Protein AF-A0A3M1GN19-F1 (afdb_monomer)

Foldseek 3Di:
DDWDDDPQFTDDPQDTADRHADFQDWDDDPAWIWTFGFFWIWTAGPSGHGPDIGTCVNAPARTFNHWWADPVGFIWTQGPVAIWGADPVRPDTDHDDDDTGTDGPDDDDDDPVRVVVSVVSVVPDDDDVVVVVVCQLCLVVVPPVGNVVNVVVVVVVVVVVVVVVVVVVVVVVVVVVVVVVVPD

pLDDT: mean 81.01, std 13.22, range [44.81, 96.5]

Mean predicted aligned error: 14.94 Å

Sequence (184 aa):
AHLIHFRGQLIVGDRAIAATDRPVGLVTTPAMVVVAVPDALIYLTPSGELIEKIAATELPFSRIEAVGHTPSGHPVLQTPDGLFAPDADWLDFAPATGPIRIEPPATVALSARETAALEKAWRGEGVPLYRVLLDLHAGRLFGLTGTAMMDLTAVAILLLVISGFAGWLRKSRANGSGNRKAAS

Radius of gyration: 25.33 Å; Cα contacts (8 Å, |Δi|>4): 267; chains: 1; bounding box: 89×31×50 Å

Structure (mmCIF, N/CA/C/O backbone):
data_AF-A0A3M1GN19-F1
#
_entry.id   AF-A0A3M1GN19-F1
#
loop_
_atom_site.group_PDB
_atom_site.id
_atom_site.type_symbol
_atom_site.label_atom_id
_atom_site.label_alt_id
_atom_site.label_comp_id
_atom_site.label_asym_id
_atom_site.label_entity_id
_atom_site.label_seq_id
_atom_site.pdbx_PDB_ins_code
_atom_site.Cartn_x
_atom_site.Cartn_y
_atom_site.Cartn_z
_atom_site.occupancy
_atom_site.B_iso_or_equiv
_atom_site.auth_seq_id
_atom_site.auth_comp_id
_atom_site.auth_asym_id
_atom_site.auth_atom_id
_atom_site.pdbx_PDB_model_num
ATOM 1 N N . ALA A 1 1 ? 16.608 7.768 0.957 1.00 55.25 1 ALA A N 1
ATOM 2 C CA . ALA A 1 1 ? 16.322 7.175 2.279 1.00 55.25 1 ALA A CA 1
ATOM 3 C C . ALA A 1 1 ? 16.106 5.674 2.108 1.00 55.25 1 ALA A C 1
ATOM 5 O O . ALA A 1 1 ? 15.625 5.279 1.052 1.00 55.25 1 ALA A O 1
ATOM 6 N N . HIS A 1 2 ? 16.491 4.840 3.080 1.00 69.56 2 HIS A N 1
ATOM 7 C CA . HIS A 1 2 ? 16.222 3.398 3.014 1.00 69.56 2 HIS A CA 1
ATOM 8 C C . HIS A 1 2 ? 1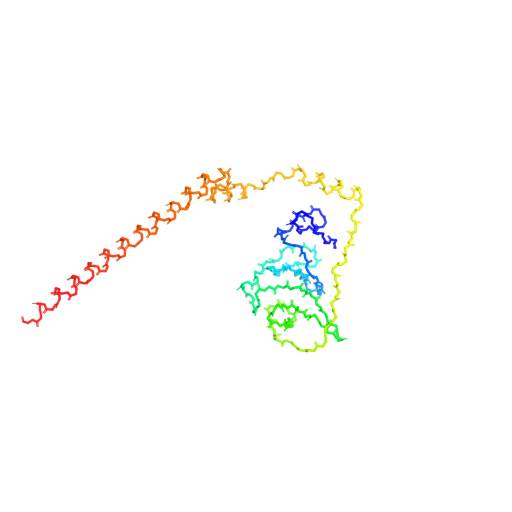4.798 3.120 3.496 1.00 69.56 2 HIS A C 1
ATOM 10 O O . HIS A 1 2 ? 14.400 3.614 4.551 1.00 69.56 2 HIS A O 1
ATOM 16 N N . LEU A 1 3 ? 14.052 2.352 2.705 1.00 75.62 3 LEU A N 1
ATOM 17 C CA . LEU A 1 3 ? 12.688 1.939 3.001 1.00 75.62 3 LEU A CA 1
ATOM 18 C C . LEU A 1 3 ? 12.718 0.508 3.537 1.00 75.62 3 LEU A C 1
ATOM 20 O O . LEU A 1 3 ? 13.251 -0.395 2.895 1.00 75.62 3 LEU A O 1
ATOM 24 N N . ILE A 1 4 ? 12.202 0.328 4.747 1.00 81.50 4 ILE A N 1
ATOM 25 C CA . ILE A 1 4 ? 12.299 -0.909 5.518 1.00 81.50 4 ILE A CA 1
ATOM 26 C C . ILE A 1 4 ? 10.889 -1.334 5.906 1.00 81.50 4 ILE A C 1
ATOM 28 O O . ILE A 1 4 ? 10.105 -0.532 6.404 1.00 81.50 4 ILE A O 1
ATOM 32 N N . HIS A 1 5 ? 10.568 -2.611 5.719 1.00 80.88 5 HIS A N 1
ATOM 33 C CA . HIS A 1 5 ? 9.382 -3.208 6.325 1.00 80.88 5 HIS A CA 1
ATOM 34 C C . HIS A 1 5 ? 9.791 -4.018 7.552 1.00 80.88 5 HIS A C 1
ATOM 36 O O . HIS A 1 5 ? 10.576 -4.960 7.443 1.00 80.88 5 HIS A O 1
ATOM 42 N N . PHE A 1 6 ? 9.285 -3.644 8.726 1.00 77.3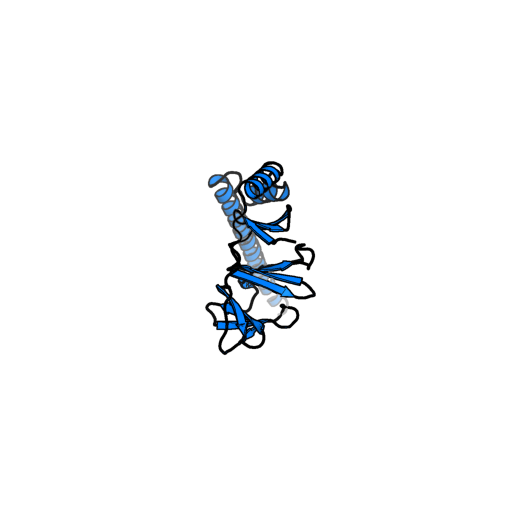8 6 PHE A N 1
ATOM 43 C CA . PHE A 1 6 ? 9.588 -4.327 9.981 1.00 77.38 6 PHE A CA 1
ATOM 44 C C . PHE A 1 6 ? 8.342 -4.410 10.867 1.00 77.38 6 PHE A C 1
ATOM 46 O O . PHE A 1 6 ? 7.683 -3.406 11.122 1.00 77.38 6 PHE A O 1
ATOM 53 N N . ARG A 1 7 ? 8.006 -5.624 11.332 1.00 74.56 7 ARG A N 1
ATOM 54 C CA . ARG A 1 7 ? 6.844 -5.914 12.205 1.00 74.56 7 ARG A CA 1
ATOM 55 C C . ARG A 1 7 ? 5.514 -5.302 11.729 1.00 74.56 7 ARG A C 1
ATOM 57 O O . ARG A 1 7 ? 4.730 -4.810 12.534 1.00 74.56 7 ARG A O 1
ATOM 64 N N . GLY A 1 8 ? 5.254 -5.350 10.422 1.00 78.44 8 GLY A N 1
ATOM 65 C CA . GLY A 1 8 ? 4.012 -4.819 9.851 1.00 78.44 8 GLY A CA 1
ATOM 66 C C . GLY A 1 8 ? 3.987 -3.294 9.738 1.00 78.44 8 GLY A C 1
ATOM 67 O O . GLY A 1 8 ? 2.916 -2.713 9.586 1.00 78.44 8 GLY A O 1
ATOM 68 N N . GLN A 1 9 ? 5.142 -2.631 9.835 1.00 79.06 9 GLN A N 1
ATOM 69 C CA . GLN A 1 9 ? 5.270 -1.200 9.595 1.00 79.06 9 GLN A CA 1
ATOM 70 C C . GLN A 1 9 ? 6.253 -0.915 8.468 1.00 79.06 9 GLN A C 1
ATOM 72 O O . GLN A 1 9 ? 7.315 -1.532 8.368 1.00 79.06 9 GLN A O 1
ATOM 77 N N . LEU A 1 10 ? 5.874 0.043 7.630 1.00 82.69 10 LEU A N 1
ATOM 78 C CA . LEU A 1 10 ? 6.730 0.689 6.657 1.00 82.69 10 LEU A CA 1
ATOM 79 C C . LEU A 1 10 ? 7.481 1.817 7.354 1.00 82.69 10 LEU A C 1
ATOM 81 O O . LEU A 1 10 ? 6.865 2.741 7.884 1.00 82.69 10 LEU A O 1
ATOM 85 N N . ILE A 1 11 ? 8.801 1.730 7.351 1.00 81.44 11 ILE A N 1
ATOM 86 C CA . ILE A 1 11 ? 9.709 2.645 8.029 1.00 81.44 11 ILE A CA 1
ATOM 87 C C . ILE A 1 11 ? 10.613 3.278 6.979 1.00 81.44 11 ILE A C 1
ATOM 89 O O . ILE A 1 11 ? 11.173 2.587 6.126 1.00 81.44 11 ILE A O 1
ATOM 93 N N . VAL A 1 12 ? 10.771 4.593 7.056 1.00 79.25 12 VAL A N 1
ATOM 94 C CA . VAL A 1 12 ? 11.730 5.346 6.251 1.00 79.25 12 VAL A CA 1
ATOM 95 C C . VAL A 1 12 ? 12.719 5.997 7.206 1.00 79.25 12 VAL A C 1
ATOM 97 O O . VAL A 1 12 ? 12.346 6.851 8.008 1.00 79.25 12 VAL A O 1
ATOM 100 N N . GLY A 1 13 ? 13.985 5.582 7.125 1.00 74.00 13 GLY A N 1
ATOM 101 C CA . GLY A 1 13 ? 14.992 5.986 8.108 1.00 74.00 13 GLY A CA 1
ATOM 102 C C . GLY A 1 13 ? 14.659 5.427 9.494 1.00 74.00 13 GLY A C 1
ATOM 103 O O . GLY A 1 13 ? 14.742 4.220 9.705 1.00 74.00 13 GLY A O 1
ATOM 104 N N . ASP A 1 14 ? 14.276 6.301 10.420 1.00 67.94 14 ASP A N 1
ATOM 105 C CA . ASP A 1 14 ? 13.870 5.992 11.795 1.00 67.94 14 ASP A CA 1
ATOM 106 C C . ASP A 1 14 ? 12.368 6.205 12.063 1.00 67.94 14 ASP A C 1
ATOM 108 O O . ASP A 1 14 ? 11.886 5.850 13.137 1.00 67.94 14 ASP A O 1
ATOM 112 N N . ARG A 1 15 ? 11.606 6.713 11.084 1.00 67.38 15 ARG A N 1
ATOM 113 C CA . ARG A 1 15 ? 10.185 7.061 11.234 1.00 67.38 15 ARG A CA 1
ATOM 114 C C . ARG A 1 15 ? 9.278 6.017 10.588 1.00 67.38 15 ARG A C 1
ATOM 116 O O . ARG A 1 15 ? 9.450 5.706 9.408 1.00 67.38 15 ARG A O 1
ATOM 123 N N . ALA A 1 16 ? 8.269 5.515 11.308 1.00 76.50 16 ALA A N 1
ATOM 124 C CA . ALA A 1 16 ? 7.203 4.753 10.652 1.00 76.50 16 ALA A CA 1
ATOM 125 C C . ALA A 1 16 ? 6.263 5.686 9.926 1.00 76.50 16 ALA A C 1
ATOM 127 O O . ALA A 1 16 ? 5.843 6.727 10.428 1.00 76.50 16 ALA A O 1
ATOM 128 N N . ILE A 1 17 ? 5.924 5.241 8.733 1.00 79.25 17 ILE A N 1
ATOM 129 C CA . ILE A 1 17 ? 5.129 5.976 7.778 1.00 79.25 17 ILE A CA 1
ATOM 130 C C . ILE A 1 17 ? 3.726 5.379 7.711 1.00 79.25 17 ILE A C 1
ATOM 132 O O . ILE A 1 17 ? 2.743 6.111 7.752 1.00 79.25 17 ILE A O 1
ATOM 136 N N . ALA A 1 18 ? 3.615 4.047 7.666 1.00 74.94 18 ALA A N 1
ATOM 137 C CA . ALA A 1 18 ? 2.328 3.364 7.602 1.00 74.94 18 ALA A CA 1
ATOM 138 C C . ALA A 1 18 ? 2.400 1.946 8.181 1.00 74.94 18 ALA A C 1
ATOM 140 O O . ALA A 1 18 ? 3.396 1.246 8.013 1.00 74.94 18 ALA A O 1
ATOM 141 N N . ALA A 1 19 ? 1.315 1.491 8.810 1.00 77.75 19 ALA A N 1
ATOM 142 C CA . ALA A 1 19 ? 1.125 0.071 9.095 1.00 77.75 19 ALA A CA 1
ATOM 143 C C . ALA A 1 19 ? 0.655 -0.641 7.819 1.00 77.75 19 ALA A C 1
ATOM 145 O O . ALA A 1 19 ? -0.299 -0.200 7.170 1.00 77.75 19 ALA A O 1
ATOM 146 N N . THR A 1 20 ? 1.337 -1.718 7.450 1.00 79.25 20 THR A N 1
ATOM 147 C CA . THR A 1 20 ? 1.114 -2.403 6.181 1.00 79.25 20 THR A CA 1
ATOM 148 C C . THR A 1 20 ? 1.578 -3.851 6.212 1.00 79.25 20 THR A C 1
ATOM 150 O O . THR A 1 20 ? 2.519 -4.209 6.928 1.00 79.25 20 THR A O 1
ATOM 153 N N . ASP A 1 21 ? 0.966 -4.665 5.358 1.00 82.62 21 ASP A N 1
ATOM 154 C CA . ASP A 1 21 ? 1.492 -5.965 4.972 1.00 82.62 21 ASP A CA 1
ATOM 155 C C . ASP A 1 21 ? 2.846 -5.837 4.265 1.00 82.62 21 ASP A C 1
ATOM 157 O O . ASP A 1 21 ? 3.306 -4.742 3.923 1.00 82.62 21 ASP A O 1
ATOM 161 N N . ARG A 1 22 ? 3.516 -6.978 4.083 1.00 84.94 22 ARG A N 1
ATOM 162 C CA . ARG A 1 22 ? 4.826 -7.038 3.432 1.00 84.94 22 ARG A CA 1
ATOM 163 C C . ARG A 1 22 ? 4.732 -6.469 2.006 1.00 84.94 22 ARG A C 1
ATOM 165 O O . ARG A 1 22 ? 3.926 -6.979 1.229 1.00 84.94 22 ARG A O 1
ATOM 172 N N . PRO A 1 23 ? 5.572 -5.483 1.639 1.00 89.12 23 PRO A N 1
ATOM 173 C CA . PRO A 1 23 ? 5.618 -4.968 0.279 1.00 89.12 23 PRO A CA 1
ATOM 174 C C . PRO A 1 23 ? 5.912 -6.072 -0.736 1.00 89.12 23 PRO A C 1
ATOM 176 O O . PRO A 1 23 ? 6.812 -6.891 -0.533 1.00 89.12 23 PRO A O 1
ATOM 179 N N . VAL A 1 24 ? 5.151 -6.066 -1.827 1.00 91.06 24 VAL A N 1
ATOM 180 C CA . VAL A 1 24 ? 5.293 -6.977 -2.973 1.00 91.06 24 VAL A CA 1
ATOM 181 C C . VAL A 1 24 ? 6.002 -6.318 -4.154 1.00 91.06 24 VAL A C 1
ATOM 183 O O . VAL A 1 24 ? 6.415 -6.994 -5.092 1.00 91.06 24 VAL A O 1
ATOM 186 N N . GLY A 1 25 ? 6.199 -5.003 -4.091 1.00 89.75 25 GLY A N 1
ATOM 187 C CA . GLY A 1 25 ? 7.004 -4.267 -5.049 1.00 89.75 25 GLY A CA 1
ATOM 188 C C . GLY A 1 25 ? 7.167 -2.805 -4.666 1.00 89.75 25 GLY A C 1
ATOM 189 O O . GLY A 1 25 ? 6.492 -2.288 -3.774 1.00 89.75 25 GLY A O 1
ATOM 190 N N . LEU A 1 26 ? 8.106 -2.150 -5.336 1.00 89.31 26 LEU A N 1
ATOM 191 C CA . LEU A 1 26 ? 8.416 -0.742 -5.146 1.00 89.31 26 LEU A CA 1
ATOM 192 C C . LEU A 1 26 ? 8.769 -0.139 -6.499 1.00 89.31 26 LEU A C 1
ATOM 194 O O . LEU A 1 26 ? 9.569 -0.713 -7.237 1.00 89.31 26 LEU A O 1
ATOM 198 N N . VAL A 1 27 ? 8.197 1.023 -6.798 1.00 89.88 27 VAL A N 1
ATOM 199 C CA . VAL A 1 27 ? 8.552 1.818 -7.972 1.00 89.88 27 VAL A CA 1
ATOM 200 C C . VAL A 1 27 ? 8.969 3.203 -7.528 1.00 89.88 27 VAL A C 1
ATOM 202 O O . VAL A 1 27 ? 8.283 3.858 -6.750 1.00 89.88 27 VAL A O 1
ATOM 205 N N . THR A 1 28 ? 10.100 3.658 -8.053 1.00 88.69 28 THR A N 1
ATOM 206 C CA . THR A 1 28 ? 10.602 5.011 -7.829 1.00 88.69 28 THR A CA 1
ATOM 207 C C . THR A 1 28 ? 10.462 5.804 -9.115 1.00 88.69 28 THR A C 1
ATOM 209 O O . THR A 1 28 ? 10.993 5.414 -10.153 1.00 88.69 28 THR A O 1
ATOM 212 N N . THR A 1 29 ? 9.780 6.938 -9.032 1.00 83.62 29 THR A N 1
ATOM 213 C CA . THR A 1 29 ? 9.689 7.941 -10.096 1.00 83.62 29 THR A CA 1
ATOM 214 C C . THR A 1 29 ? 10.411 9.220 -9.649 1.00 83.62 29 THR A C 1
ATOM 216 O O . THR A 1 29 ? 10.730 9.364 -8.465 1.00 83.62 29 THR A O 1
ATOM 219 N N . PRO A 1 30 ? 10.674 10.183 -10.551 1.00 83.38 30 PRO A N 1
ATOM 220 C CA . PRO A 1 30 ? 11.228 11.479 -10.154 1.00 83.38 30 PRO A CA 1
ATOM 221 C C . PRO A 1 30 ? 10.328 12.265 -9.188 1.00 83.38 30 PRO A C 1
ATOM 223 O O . PRO A 1 30 ? 10.836 13.049 -8.390 1.00 83.38 30 PRO A O 1
ATOM 226 N N . ALA A 1 31 ? 9.008 12.065 -9.264 1.00 83.56 31 ALA A N 1
ATOM 227 C CA . ALA A 1 31 ? 8.027 12.802 -8.473 1.00 83.56 31 ALA A CA 1
ATOM 228 C C . ALA A 1 31 ? 7.705 12.131 -7.131 1.00 83.56 31 ALA A C 1
ATOM 230 O O . ALA A 1 31 ? 7.398 12.827 -6.167 1.00 83.56 31 ALA A O 1
ATOM 231 N N . MET A 1 32 ? 7.776 10.799 -7.055 1.00 89.44 32 MET A N 1
ATOM 232 C CA . MET A 1 32 ? 7.324 10.029 -5.892 1.00 89.44 32 MET A CA 1
ATOM 233 C C . MET A 1 32 ? 7.834 8.584 -5.880 1.00 89.44 32 MET A C 1
ATOM 235 O O . MET A 1 32 ? 8.307 8.054 -6.888 1.00 89.44 32 MET A O 1
ATOM 239 N N . VAL A 1 33 ? 7.680 7.924 -4.737 1.00 91.06 33 VAL A N 1
ATOM 240 C CA . VAL A 1 33 ? 7.907 6.488 -4.553 1.00 91.06 33 VAL A CA 1
ATOM 241 C C . VAL A 1 33 ? 6.566 5.814 -4.289 1.00 91.06 33 VAL A C 1
ATOM 243 O O . VAL A 1 33 ? 5.867 6.185 -3.350 1.00 91.06 33 VAL A O 1
ATOM 246 N N . VAL A 1 34 ? 6.227 4.801 -5.081 1.00 92.88 34 VAL A N 1
ATOM 247 C CA . VAL A 1 34 ? 5.025 3.986 -4.891 1.00 92.88 34 VAL A CA 1
ATOM 248 C C . VAL A 1 34 ? 5.428 2.628 -4.333 1.00 92.88 34 VAL A C 1
ATOM 250 O O . VAL A 1 34 ? 6.224 1.898 -4.925 1.00 92.88 34 VAL A O 1
ATOM 253 N N . VAL A 1 35 ? 4.874 2.282 -3.177 1.00 92.69 35 VAL A N 1
ATOM 254 C CA . VAL A 1 35 ? 5.061 0.984 -2.529 1.00 92.69 35 VAL A CA 1
ATOM 255 C C . VAL A 1 35 ? 3.789 0.174 -2.705 1.00 92.69 35 VAL A C 1
ATOM 257 O O . VAL A 1 35 ? 2.726 0.558 -2.219 1.00 92.69 35 VAL A O 1
ATOM 260 N N . ALA A 1 36 ? 3.909 -0.960 -3.385 1.00 93.44 36 ALA A N 1
ATOM 261 C CA . ALA A 1 36 ? 2.809 -1.885 -3.573 1.00 93.44 36 ALA A CA 1
ATOM 262 C C . ALA A 1 36 ? 2.805 -2.930 -2.462 1.00 93.44 36 ALA A C 1
ATOM 264 O O . ALA A 1 36 ? 3.803 -3.621 -2.227 1.00 93.44 36 ALA A O 1
ATOM 265 N N . VAL A 1 37 ? 1.667 -3.059 -1.792 1.00 92.88 37 VAL A N 1
ATOM 266 C CA . VAL A 1 37 ? 1.385 -4.086 -0.786 1.00 92.88 37 VAL A CA 1
ATOM 267 C C . VAL A 1 37 ? 0.111 -4.824 -1.208 1.00 92.88 37 VAL A C 1
ATOM 269 O O . VAL A 1 37 ? -0.626 -4.314 -2.050 1.00 92.88 37 VAL A O 1
ATOM 272 N N . PRO A 1 38 ? -0.176 -6.026 -0.686 1.00 92.62 38 PRO A N 1
ATOM 273 C CA . PRO A 1 38 ? -1.273 -6.833 -1.214 1.00 92.62 38 PRO A CA 1
ATOM 274 C C . PRO A 1 38 ? -2.643 -6.149 -1.229 1.00 92.62 38 PRO A C 1
ATOM 276 O O . PRO A 1 38 ? -3.442 -6.404 -2.126 1.00 92.62 38 PRO A O 1
ATOM 279 N N . ASP A 1 39 ? -2.916 -5.290 -0.251 1.00 91.69 39 ASP A N 1
ATOM 280 C CA . ASP A 1 39 ? -4.211 -4.657 -0.018 1.00 91.69 39 ASP A CA 1
ATOM 281 C C . ASP A 1 39 ? -4.244 -3.155 -0.347 1.00 91.69 39 ASP A C 1
ATOM 283 O O . ASP A 1 39 ? -5.288 -2.529 -0.162 1.00 91.69 39 ASP A O 1
ATOM 287 N N . ALA A 1 40 ? -3.137 -2.557 -0.803 1.00 92.69 40 ALA A N 1
ATOM 288 C CA . ALA A 1 40 ? -3.048 -1.114 -1.025 1.00 92.69 40 ALA A CA 1
ATOM 289 C C . ALA A 1 40 ? -1.843 -0.680 -1.880 1.00 92.69 40 ALA A C 1
ATOM 291 O O . ALA A 1 40 ? -0.824 -1.366 -1.977 1.00 92.69 40 ALA A O 1
ATOM 292 N N . LEU A 1 41 ? -1.930 0.538 -2.411 1.00 93.75 41 LEU A N 1
ATOM 293 C CA . LEU A 1 41 ? -0.789 1.323 -2.875 1.00 93.75 41 LEU A CA 1
ATOM 294 C C . LEU A 1 41 ? -0.487 2.421 -1.856 1.00 93.75 41 LEU A C 1
ATOM 296 O O . LEU A 1 41 ? -1.390 3.103 -1.370 1.00 93.75 41 LEU A O 1
ATOM 300 N N . ILE A 1 42 ? 0.787 2.579 -1.508 1.00 92.50 42 ILE A N 1
ATOM 301 C CA . ILE A 1 42 ? 1.260 3.621 -0.596 1.00 92.50 42 ILE A CA 1
ATOM 302 C C . ILE A 1 42 ? 2.154 4.570 -1.387 1.00 92.50 42 ILE A C 1
ATOM 304 O O . ILE A 1 42 ? 3.181 4.157 -1.925 1.00 92.50 42 ILE A O 1
ATOM 308 N N . TYR A 1 43 ? 1.775 5.841 -1.417 1.00 90.56 43 TYR A N 1
ATOM 309 C CA . TYR A 1 43 ? 2.451 6.893 -2.162 1.00 90.56 43 TYR A CA 1
ATOM 310 C C . TYR A 1 43 ? 3.289 7.715 -1.201 1.00 90.56 43 TYR A C 1
ATOM 312 O O . TYR A 1 43 ? 2.790 8.219 -0.191 1.00 90.56 43 TYR A O 1
ATOM 320 N N . LEU A 1 44 ? 4.572 7.846 -1.510 1.00 88.44 44 LEU A N 1
ATOM 321 C CA . LEU A 1 44 ? 5.530 8.594 -0.716 1.00 88.44 44 LEU A CA 1
ATOM 322 C C . LEU A 1 44 ? 6.188 9.678 -1.561 1.00 88.44 44 LEU A C 1
ATOM 324 O O . LEU A 1 44 ? 6.446 9.490 -2.748 1.00 88.44 44 LEU A O 1
ATOM 328 N N . THR A 1 45 ? 6.560 10.789 -0.940 1.00 82.94 45 THR A N 1
ATOM 329 C CA . THR A 1 45 ? 7.444 11.769 -1.576 1.00 82.94 45 THR A CA 1
ATOM 330 C C . THR A 1 45 ? 8.820 11.140 -1.856 1.00 82.94 45 THR A C 1
ATOM 332 O O . THR A 1 45 ? 9.186 10.137 -1.232 1.00 82.94 45 THR A O 1
ATOM 335 N N . PRO A 1 46 ? 9.667 11.735 -2.717 1.00 83.75 46 PRO A N 1
ATOM 336 C CA . PRO A 1 46 ? 11.043 11.267 -2.914 1.00 83.75 46 PRO A CA 1
ATOM 337 C C . PRO A 1 46 ? 11.897 11.347 -1.635 1.00 83.75 46 PRO A C 1
ATOM 339 O O . PRO A 1 46 ? 12.878 10.615 -1.487 1.00 83.75 46 PRO A O 1
ATOM 342 N N . SER A 1 47 ? 11.519 12.213 -0.685 1.00 79.00 47 SER A N 1
ATOM 343 C CA . SER A 1 47 ? 12.103 12.275 0.662 1.00 79.00 47 SER A CA 1
ATOM 344 C C . SER A 1 47 ? 11.576 11.185 1.610 1.00 79.00 47 SER A C 1
ATOM 346 O O . SER A 1 47 ? 12.151 10.989 2.680 1.00 79.00 47 SER A O 1
ATOM 348 N N . GLY A 1 48 ? 10.548 10.433 1.203 1.00 78.56 48 GLY A N 1
ATOM 349 C CA . GLY A 1 48 ? 9.963 9.309 1.931 1.00 78.56 48 GLY A CA 1
ATOM 350 C C . GLY A 1 48 ? 8.925 9.712 2.981 1.00 78.56 48 GLY A C 1
ATOM 351 O O . GLY A 1 48 ? 8.770 9.040 4.001 1.00 78.56 48 GLY A O 1
ATOM 352 N N . GLU A 1 49 ? 8.223 10.819 2.754 1.00 78.12 49 GLU A N 1
ATOM 353 C CA . GLU A 1 49 ? 7.058 11.224 3.544 1.00 78.12 49 GLU A CA 1
ATOM 354 C C . GLU A 1 49 ? 5.783 10.633 2.951 1.00 78.12 49 GLU A C 1
ATOM 356 O O . GLU A 1 49 ? 5.689 10.507 1.735 1.00 78.12 49 GLU A O 1
ATOM 361 N N . LEU A 1 50 ? 4.802 10.278 3.787 1.00 84.25 50 LEU A N 1
ATOM 362 C CA . LEU A 1 50 ? 3.515 9.777 3.301 1.00 84.25 50 LEU A CA 1
ATOM 363 C C . LEU A 1 50 ? 2.776 10.879 2.541 1.00 84.25 50 LEU A C 1
ATOM 365 O O . LEU A 1 50 ? 2.487 11.923 3.121 1.00 84.25 50 LEU A O 1
ATOM 369 N N . ILE A 1 51 ? 2.446 10.614 1.281 1.00 86.12 51 ILE A N 1
ATOM 370 C CA . ILE A 1 51 ? 1.476 11.403 0.521 1.00 86.12 51 ILE A CA 1
ATOM 371 C C . ILE A 1 51 ? 0.088 10.843 0.831 1.00 86.12 51 ILE A C 1
ATOM 373 O O . ILE A 1 51 ? -0.732 11.525 1.439 1.00 86.12 51 ILE A O 1
ATOM 377 N N . GLU A 1 52 ? -0.143 9.573 0.490 1.00 88.19 52 GLU A N 1
ATOM 378 C CA . GLU A 1 52 ? -1.424 8.902 0.704 1.00 88.19 52 GLU A CA 1
ATOM 379 C C . GLU A 1 52 ? -1.313 7.369 0.680 1.00 88.19 52 GLU A C 1
ATOM 381 O O . GLU A 1 52 ? -0.281 6.792 0.323 1.00 88.19 52 GLU A O 1
ATOM 386 N N . LYS A 1 53 ? -2.400 6.701 1.077 1.00 90.88 53 LYS A N 1
ATOM 387 C CA . LYS A 1 53 ? -2.587 5.252 0.960 1.00 90.88 53 LYS A CA 1
ATOM 388 C C . LYS A 1 53 ? -3.943 4.997 0.309 1.00 90.88 53 LYS A C 1
ATOM 390 O O . LYS A 1 53 ? -4.957 5.368 0.893 1.00 90.88 53 LYS A O 1
ATOM 395 N N . ILE A 1 54 ? -3.944 4.304 -0.825 1.00 90.75 54 ILE A N 1
ATOM 396 C CA . ILE A 1 54 ? -5.152 3.927 -1.564 1.00 90.75 54 ILE A CA 1
ATOM 397 C C . ILE A 1 54 ? -5.367 2.426 -1.396 1.00 90.75 54 ILE A C 1
ATOM 399 O O . ILE A 1 54 ? -4.481 1.628 -1.713 1.00 90.75 54 ILE A O 1
ATOM 403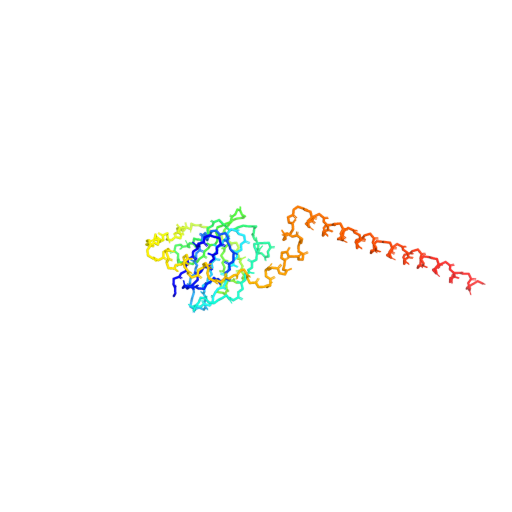 N N . ALA A 1 55 ? -6.518 2.026 -0.857 1.00 90.12 55 ALA A N 1
ATOM 404 C CA . ALA A 1 55 ? -6.852 0.616 -0.686 1.00 90.12 55 ALA A CA 1
ATOM 405 C C . ALA A 1 55 ? -7.147 -0.047 -2.039 1.00 90.12 55 ALA A C 1
ATOM 407 O O . ALA A 1 55 ? -7.724 0.572 -2.926 1.00 90.12 55 ALA A O 1
ATOM 408 N N . ALA A 1 56 ? -6.837 -1.337 -2.180 1.00 89.25 56 ALA A N 1
ATOM 409 C CA . ALA A 1 56 ? -7.138 -2.093 -3.398 1.00 89.25 56 ALA A CA 1
ATOM 410 C C . ALA A 1 56 ? -8.640 -2.090 -3.741 1.00 89.25 56 ALA A C 1
ATOM 412 O O . ALA A 1 56 ? -9.009 -2.131 -4.904 1.00 89.25 56 ALA A O 1
ATOM 413 N N . THR A 1 57 ? -9.525 -1.940 -2.751 1.00 87.44 57 THR A N 1
ATOM 414 C CA . THR A 1 57 ? -10.974 -1.786 -2.971 1.00 87.44 57 THR A CA 1
ATOM 415 C C . THR A 1 57 ? -11.370 -0.522 -3.738 1.00 87.44 57 THR A C 1
ATOM 417 O O . THR A 1 57 ? -12.493 -0.445 -4.225 1.00 87.44 57 THR A O 1
ATOM 420 N N . GLU A 1 58 ? -10.484 0.470 -3.807 1.00 88.50 58 GLU A N 1
ATOM 421 C CA . GLU A 1 58 ? -10.669 1.727 -4.543 1.00 88.50 58 GLU A CA 1
ATOM 422 C C . GLU A 1 58 ? -9.960 1.707 -5.909 1.00 88.50 58 GLU A C 1
ATOM 424 O O . GLU A 1 58 ? -10.067 2.654 -6.682 1.00 88.50 58 GLU A O 1
ATOM 429 N N . LEU A 1 59 ? -9.251 0.619 -6.218 1.00 92.25 59 LEU A N 1
ATOM 430 C CA . LEU A 1 59 ? -8.504 0.415 -7.454 1.00 92.25 59 LEU A CA 1
ATOM 431 C C . LEU A 1 59 ? -9.279 -0.529 -8.391 1.00 92.25 59 LEU A C 1
ATOM 433 O O . LEU A 1 59 ? -10.164 -1.265 -7.948 1.00 92.25 59 LEU A O 1
ATOM 437 N N . PRO A 1 60 ? -8.953 -0.571 -9.696 1.00 91.50 60 PRO A N 1
ATOM 438 C CA . PRO A 1 60 ? -9.638 -1.451 -10.649 1.00 91.50 60 PRO A CA 1
ATOM 439 C C . PRO A 1 60 ? -9.287 -2.946 -10.502 1.00 91.50 60 PRO A C 1
ATOM 441 O O . PRO A 1 60 ? -9.602 -3.741 -11.386 1.00 91.50 60 PRO A O 1
ATOM 444 N N . PHE A 1 61 ? -8.635 -3.340 -9.408 1.00 91.56 61 PHE A N 1
ATOM 445 C CA . PHE A 1 61 ? -8.213 -4.706 -9.107 1.00 91.56 61 PHE A CA 1
ATOM 446 C C . PHE A 1 61 ? -8.305 -4.973 -7.606 1.00 91.56 61 PHE A C 1
ATOM 448 O O . PHE A 1 61 ? -8.090 -4.094 -6.780 1.00 91.56 61 PHE A O 1
ATOM 455 N N . SER A 1 62 ? -8.584 -6.219 -7.242 1.00 87.50 62 SER A N 1
ATOM 456 C CA . SER A 1 62 ? -8.922 -6.591 -5.862 1.00 87.50 62 SER A CA 1
ATOM 457 C C . SER A 1 62 ? -7.719 -6.753 -4.925 1.00 87.50 62 SER A C 1
ATOM 459 O O . SER A 1 62 ? -7.863 -6.702 -3.700 1.00 87.50 62 SER A O 1
ATOM 461 N N . ARG A 1 63 ? -6.534 -7.006 -5.489 1.00 93.06 63 ARG A N 1
ATOM 462 C CA . ARG A 1 63 ? -5.300 -7.327 -4.762 1.00 93.06 63 ARG A CA 1
ATOM 463 C C . ARG A 1 63 ? -4.089 -7.124 -5.662 1.00 93.06 63 ARG A C 1
ATOM 465 O O . ARG A 1 63 ? -4.175 -7.346 -6.865 1.00 93.06 63 ARG A O 1
ATOM 472 N N . ILE A 1 64 ? -2.947 -6.794 -5.066 1.00 94.25 64 ILE A N 1
ATOM 473 C CA . ILE A 1 64 ? -1.667 -6.705 -5.777 1.00 94.25 64 ILE A CA 1
ATOM 474 C C . ILE A 1 64 ? -0.792 -7.899 -5.392 1.00 94.25 64 ILE A C 1
ATOM 476 O O . ILE A 1 64 ? -0.555 -8.159 -4.214 1.00 94.25 64 ILE A O 1
ATOM 480 N N . GLU A 1 65 ? -0.312 -8.650 -6.376 1.00 93.62 65 GLU A N 1
ATOM 481 C CA . GLU A 1 65 ? 0.551 -9.811 -6.134 1.00 93.62 65 GLU A CA 1
ATOM 482 C C . GLU A 1 65 ? 2.026 -9.459 -6.267 1.00 93.62 65 GLU A C 1
ATOM 484 O O . GLU A 1 65 ? 2.851 -9.937 -5.488 1.00 93.62 65 GLU A O 1
ATOM 489 N N . ALA A 1 66 ? 2.354 -8.627 -7.254 1.00 92.88 66 ALA A N 1
ATOM 490 C CA . ALA A 1 66 ? 3.712 -8.202 -7.536 1.00 92.88 66 ALA A CA 1
ATOM 491 C C . ALA A 1 66 ? 3.732 -6.925 -8.377 1.00 92.88 66 ALA A C 1
ATOM 493 O O . ALA A 1 66 ? 2.764 -6.579 -9.059 1.00 92.88 66 ALA A O 1
ATOM 494 N N . VAL A 1 67 ? 4.886 -6.264 -8.373 1.00 93.12 67 VAL A N 1
ATOM 495 C CA . VAL A 1 67 ? 5.220 -5.230 -9.351 1.00 93.12 67 VAL A CA 1
ATOM 496 C C . VAL A 1 67 ? 6.272 -5.792 -10.296 1.00 93.12 67 VAL A C 1
ATOM 498 O O . VAL A 1 67 ? 7.309 -6.290 -9.860 1.00 93.12 67 VAL A O 1
ATOM 501 N N . GLY A 1 68 ? 6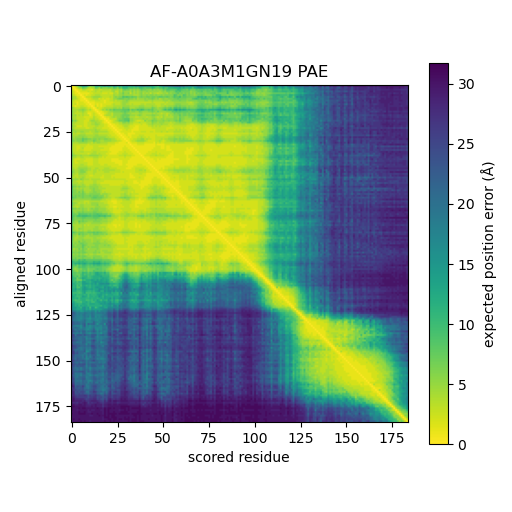.004 -5.708 -11.592 1.00 93.00 68 GLY A N 1
ATOM 502 C CA . GLY A 1 68 ? 6.938 -6.065 -12.646 1.00 93.00 68 GLY A CA 1
ATOM 503 C C . GLY A 1 68 ? 7.205 -4.904 -13.594 1.00 93.00 68 GLY A C 1
ATOM 504 O O . GLY A 1 68 ? 6.691 -3.800 -13.431 1.00 93.00 68 GLY A O 1
ATOM 505 N N . HIS A 1 69 ? 8.012 -5.178 -14.613 1.00 93.75 69 HIS A N 1
ATOM 506 C CA . HIS A 1 69 ? 8.331 -4.237 -15.676 1.00 93.75 69 HIS A CA 1
ATOM 507 C C . HIS A 1 69 ? 8.191 -4.910 -17.042 1.00 93.75 69 HIS A C 1
ATOM 509 O O . HIS A 1 69 ? 8.549 -6.077 -17.224 1.00 93.75 69 HIS A O 1
ATOM 515 N N . THR A 1 70 ? 7.692 -4.162 -18.021 1.00 92.69 70 THR A N 1
ATOM 516 C CA . THR A 1 70 ? 7.742 -4.548 -19.440 1.00 92.69 70 THR A CA 1
ATOM 517 C C . THR A 1 70 ? 9.196 -4.624 -19.936 1.00 92.69 70 THR A C 1
ATOM 519 O O . THR A 1 70 ? 10.089 -4.050 -19.309 1.00 92.69 70 THR A O 1
ATOM 522 N N . PRO A 1 71 ? 9.480 -5.254 -21.094 1.00 90.31 71 PRO A N 1
ATOM 523 C CA . PRO A 1 71 ? 10.817 -5.233 -21.698 1.00 90.31 71 PRO A CA 1
ATOM 524 C C . PRO A 1 71 ? 11.342 -3.818 -21.990 1.00 90.31 71 PRO A C 1
ATOM 526 O O . PRO A 1 71 ? 12.548 -3.600 -21.994 1.00 90.31 71 PRO A O 1
ATOM 529 N N . SER A 1 72 ? 10.434 -2.862 -22.202 1.00 88.94 72 SER A N 1
ATOM 530 C CA . SER A 1 72 ? 10.699 -1.424 -22.345 1.00 88.94 72 SER A CA 1
ATOM 531 C C . SER A 1 72 ? 10.970 -0.696 -21.021 1.00 88.94 72 SER A C 1
ATOM 533 O O . SER A 1 72 ? 11.300 0.484 -21.040 1.00 88.94 72 SER A O 1
ATOM 535 N N . GLY A 1 73 ? 10.833 -1.369 -19.876 1.00 87.44 73 GLY A N 1
ATOM 536 C CA . GLY A 1 73 ? 11.085 -0.804 -18.548 1.00 87.44 73 GLY A CA 1
ATOM 537 C C . GLY A 1 73 ? 9.888 -0.100 -17.903 1.00 87.44 73 GLY A C 1
ATOM 538 O O . GLY A 1 73 ? 10.017 0.390 -16.786 1.00 87.44 73 GLY A O 1
ATOM 539 N N . HIS A 1 74 ? 8.720 -0.065 -18.552 1.00 90.81 74 HIS A N 1
ATOM 540 C CA . HIS A 1 74 ? 7.511 0.501 -17.944 1.00 90.81 74 HIS A CA 1
ATOM 541 C C . HIS A 1 74 ? 6.986 -0.404 -16.825 1.00 90.81 74 HIS A C 1
ATOM 543 O O . HIS A 1 74 ? 6.898 -1.616 -17.057 1.00 90.81 74 HIS A O 1
ATOM 549 N N . PRO A 1 75 ? 6.634 0.155 -15.655 1.00 92.69 75 PRO A N 1
ATOM 550 C CA . PRO A 1 75 ? 6.101 -0.615 -14.541 1.00 92.69 75 PRO A CA 1
ATOM 551 C C . PRO A 1 75 ? 4.725 -1.193 -14.879 1.00 92.69 75 PRO A C 1
ATOM 553 O O . PRO A 1 75 ? 3.950 -0.594 -15.619 1.00 92.69 75 PRO A O 1
ATOM 556 N N . VAL A 1 76 ? 4.431 -2.369 -14.334 1.00 95.25 76 VAL A N 1
ATOM 557 C CA . VAL A 1 76 ? 3.155 -3.075 -14.485 1.00 95.25 76 VAL A CA 1
ATOM 558 C C . VAL A 1 76 ? 2.835 -3.775 -13.171 1.00 95.25 76 VAL A C 1
ATOM 560 O O . VAL A 1 76 ? 3.695 -4.431 -12.583 1.00 95.25 76 VAL A O 1
ATOM 563 N N . LEU A 1 77 ? 1.595 -3.662 -12.716 1.00 95.06 77 LEU A N 1
ATOM 564 C CA . LEU A 1 77 ? 1.076 -4.418 -11.586 1.00 95.06 77 LEU A CA 1
ATOM 565 C C . LEU A 1 77 ? 0.573 -5.776 -12.062 1.00 95.06 77 LEU A C 1
ATOM 567 O O . LEU A 1 77 ? -0.193 -5.860 -13.023 1.00 95.06 77 LEU A O 1
ATOM 571 N N . GLN A 1 78 ? 0.989 -6.830 -11.367 1.00 95.12 78 GLN A N 1
ATOM 572 C CA . GLN A 1 78 ? 0.374 -8.141 -11.491 1.00 95.12 78 GLN A CA 1
ATOM 573 C C . GLN A 1 78 ? -0.679 -8.307 -10.401 1.00 95.12 78 GLN A C 1
ATOM 575 O O . GLN A 1 78 ? -0.394 -8.130 -9.211 1.00 95.12 78 GLN A O 1
ATOM 580 N N . THR A 1 79 ? -1.882 -8.677 -10.818 1.00 94.69 79 THR A N 1
ATOM 581 C CA . THR A 1 79 ? -3.032 -8.905 -9.947 1.00 94.69 79 THR A CA 1
ATOM 582 C C . THR A 1 79 ? -3.725 -10.214 -10.342 1.00 94.69 79 THR A C 1
ATOM 584 O O . THR A 1 79 ? -3.485 -10.728 -11.440 1.00 94.69 79 THR A O 1
ATOM 587 N N . PRO A 1 80 ? -4.618 -10.758 -9.494 1.00 92.69 80 PRO A N 1
ATOM 588 C CA . PRO A 1 80 ? -5.431 -11.918 -9.867 1.00 92.69 80 PRO A CA 1
ATOM 589 C C . PRO A 1 80 ? -6.355 -11.638 -11.064 1.00 92.69 80 PRO A C 1
ATOM 591 O O . PRO A 1 80 ? -6.729 -12.556 -11.790 1.00 92.69 80 PRO A O 1
ATOM 594 N N . ASP A 1 81 ? -6.709 -10.366 -11.262 1.00 91.88 81 ASP A N 1
ATOM 595 C CA . ASP A 1 81 ? -7.638 -9.889 -12.288 1.00 91.88 81 ASP A CA 1
ATOM 596 C C . ASP A 1 81 ? -6.938 -9.633 -13.641 1.00 91.88 81 ASP A C 1
ATOM 598 O O . ASP A 1 81 ? -7.596 -9.416 -14.660 1.00 91.88 81 ASP A O 1
ATOM 602 N N . GLY A 1 82 ? -5.601 -9.674 -13.671 1.00 93.62 82 GLY A N 1
ATOM 603 C CA . GLY A 1 82 ? -4.788 -9.492 -14.868 1.00 93.62 82 GLY A CA 1
ATOM 604 C C . GLY A 1 82 ? -3.570 -8.601 -14.634 1.00 93.62 82 GLY A C 1
ATOM 605 O O . GLY A 1 82 ? -3.076 -8.437 -13.520 1.00 93.62 82 GLY A O 1
ATOM 606 N N . LEU A 1 83 ? -3.055 -8.030 -15.721 1.00 96.00 83 LEU A N 1
ATOM 607 C CA . LEU A 1 83 ? -1.976 -7.051 -15.658 1.00 96.00 83 LEU A CA 1
ATOM 608 C C . LEU A 1 83 ? -2.549 -5.647 -15.793 1.00 96.00 83 LEU A C 1
ATOM 610 O O . LEU A 1 83 ? -3.401 -5.411 -16.648 1.00 96.00 83 LEU A O 1
ATOM 614 N N . PHE A 1 84 ? -2.036 -4.716 -14.998 1.00 96.50 84 PHE A N 1
ATOM 615 C CA . PHE A 1 84 ? -2.463 -3.321 -15.013 1.00 96.50 84 PHE A CA 1
ATOM 616 C C . PHE A 1 84 ? -1.254 -2.399 -15.133 1.00 96.50 84 PHE A C 1
ATOM 618 O O . PHE A 1 84 ? -0.340 -2.448 -14.311 1.00 96.50 84 PHE A O 1
ATOM 625 N N . ALA A 1 85 ? -1.233 -1.567 -16.169 1.00 95.50 85 ALA A N 1
ATOM 626 C CA . ALA A 1 85 ? -0.221 -0.539 -16.353 1.00 95.50 85 ALA A CA 1
ATOM 627 C C . ALA A 1 85 ? -0.727 0.783 -15.752 1.00 95.50 85 ALA A C 1
ATOM 629 O O . ALA A 1 85 ? -1.806 1.234 -16.150 1.00 95.50 85 ALA A O 1
ATOM 630 N N . PRO A 1 86 ? 0.017 1.394 -14.817 1.00 94.81 86 PRO A N 1
ATOM 631 C CA . PRO A 1 86 ? -0.273 2.741 -14.356 1.00 94.81 86 PRO A CA 1
ATOM 632 C C . PRO A 1 86 ? 0.028 3.767 -15.454 1.00 94.81 86 PRO A C 1
ATOM 634 O O . PRO A 1 86 ? 0.886 3.549 -16.319 1.00 94.81 86 PRO A O 1
ATOM 637 N N . ASP A 1 87 ? -0.644 4.907 -15.385 1.00 92.31 87 ASP A N 1
ATOM 638 C CA . ASP A 1 87 ? -0.258 6.118 -16.094 1.00 92.31 87 ASP A CA 1
ATOM 639 C C . ASP A 1 87 ? 1.016 6.748 -15.485 1.00 92.31 87 ASP A C 1
ATOM 641 O O . ASP A 1 87 ? 1.657 6.193 -14.586 1.00 92.31 87 ASP A O 1
ATOM 645 N N . ALA A 1 88 ? 1.436 7.906 -16.004 1.00 87.25 88 ALA A N 1
ATOM 646 C CA . ALA A 1 88 ? 2.659 8.567 -15.541 1.00 87.25 88 ALA A CA 1
ATOM 647 C C . ALA A 1 88 ? 2.568 9.010 -14.072 1.00 87.25 88 ALA A C 1
ATOM 649 O O . ALA A 1 88 ? 3.576 8.959 -13.360 1.00 87.25 88 ALA A O 1
ATOM 650 N N . ASP A 1 89 ? 1.366 9.388 -13.632 1.00 87.38 89 ASP A N 1
ATOM 651 C CA . ASP A 1 89 ? 1.098 9.894 -12.290 1.00 87.38 89 ASP A CA 1
ATOM 652 C C . ASP A 1 89 ? 0.618 8.794 -11.329 1.00 87.38 89 ASP A C 1
ATOM 654 O O . ASP A 1 89 ? 0.373 9.078 -10.162 1.00 87.38 89 ASP A O 1
ATOM 658 N N . TRP A 1 90 ? 0.541 7.531 -11.772 1.00 91.94 90 TRP A N 1
ATOM 659 C CA . TRP A 1 90 ? 0.093 6.379 -10.973 1.00 91.94 90 TRP A CA 1
ATOM 660 C C . TRP A 1 90 ? -1.285 6.556 -10.318 1.00 91.94 90 TRP A C 1
ATOM 662 O O . TRP A 1 90 ? -1.528 6.053 -9.217 1.00 91.94 90 TRP A O 1
ATOM 672 N N . LEU A 1 91 ? -2.188 7.250 -10.995 1.00 88.50 91 LEU A N 1
ATOM 673 C CA . LEU A 1 91 ? -3.567 7.457 -10.559 1.00 88.50 91 LEU A CA 1
ATOM 674 C C . LEU A 1 91 ? -4.535 6.580 -11.354 1.00 88.50 91 LEU A C 1
ATOM 676 O O . LEU A 1 91 ? -5.485 6.042 -10.787 1.00 88.50 91 LEU A O 1
ATOM 680 N N . ASP A 1 92 ? -4.255 6.383 -12.641 1.00 91.88 92 ASP A N 1
ATOM 681 C CA . ASP A 1 92 ? -5.086 5.603 -13.548 1.00 91.88 92 ASP A CA 1
ATOM 682 C C . ASP A 1 92 ? -4.384 4.310 -13.955 1.00 91.88 92 ASP A C 1
ATOM 684 O O . ASP A 1 92 ? -3.190 4.283 -14.250 1.00 91.88 92 ASP A O 1
ATOM 688 N N . PHE A 1 93 ? -5.144 3.215 -14.010 1.00 95.88 93 PHE A N 1
ATOM 689 C CA . PHE A 1 93 ? -4.609 1.887 -14.300 1.00 95.88 93 PHE A CA 1
ATOM 690 C C . PHE A 1 93 ? -5.365 1.249 -15.460 1.00 95.88 93 PHE A C 1
ATOM 692 O O . PHE A 1 93 ? -6.541 0.901 -15.346 1.00 95.88 93 PHE A O 1
ATOM 699 N N . ALA A 1 94 ? -4.672 1.061 -16.580 1.00 95.06 94 ALA A N 1
ATOM 700 C CA . ALA A 1 94 ? -5.225 0.433 -17.771 1.00 95.06 94 ALA A CA 1
ATOM 701 C C . ALA A 1 94 ? -4.835 -1.053 -17.841 1.00 95.06 94 ALA A C 1
ATOM 703 O O . ALA A 1 94 ? -3.699 -1.401 -17.505 1.00 95.06 94 ALA A O 1
ATOM 704 N N . PRO A 1 95 ? -5.721 -1.944 -18.323 1.00 95.75 95 PRO A N 1
ATOM 705 C CA . PRO A 1 95 ? -5.354 -3.327 -18.597 1.00 95.75 95 PRO A CA 1
ATOM 706 C C . PRO A 1 95 ? -4.154 -3.409 -19.547 1.00 95.75 95 PRO A C 1
ATOM 708 O O . PRO A 1 95 ? -4.112 -2.745 -20.583 1.00 95.75 95 PRO A O 1
ATOM 711 N N . ALA A 1 96 ? -3.187 -4.250 -19.199 1.00 93.62 96 ALA A N 1
ATOM 712 C CA . ALA A 1 96 ? -1.973 -4.482 -19.963 1.00 93.62 96 ALA A CA 1
ATOM 713 C C . ALA A 1 96 ? -1.891 -5.939 -20.430 1.00 93.62 96 ALA A C 1
ATOM 715 O O . ALA A 1 96 ? 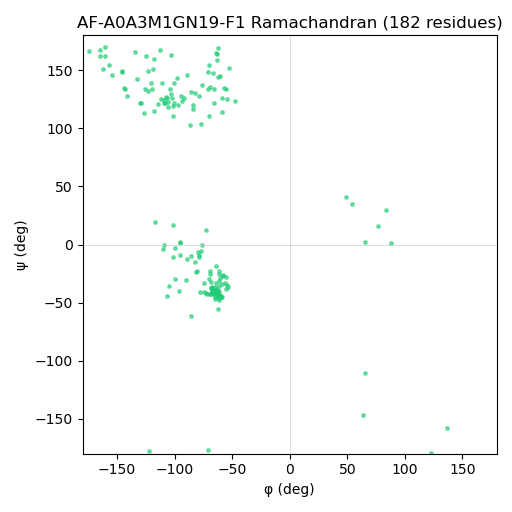-2.541 -6.843 -19.904 1.00 93.62 96 ALA A O 1
ATOM 716 N N . THR A 1 97 ? -1.081 -6.196 -21.452 1.00 92.62 97 THR A N 1
ATOM 717 C CA . THR A 1 97 ? -0.829 -7.553 -21.949 1.00 92.62 97 THR A CA 1
ATOM 718 C C . THR A 1 97 ? 0.606 -7.654 -22.439 1.00 92.62 97 THR A C 1
ATOM 720 O O . THR A 1 97 ? 1.173 -6.680 -22.930 1.00 92.62 97 THR A O 1
ATOM 723 N N . GLY A 1 98 ? 1.192 -8.844 -22.325 1.00 90.69 98 GLY A N 1
ATOM 724 C CA . GLY A 1 98 ? 2.543 -9.129 -22.795 1.00 90.69 98 GLY A CA 1
ATOM 725 C C . GLY A 1 98 ? 3.454 -9.656 -21.689 1.00 90.69 98 GLY A C 1
ATOM 726 O O . GLY A 1 98 ? 3.016 -9.849 -20.554 1.00 90.69 98 GLY A O 1
ATOM 727 N N . PRO A 1 99 ? 4.723 -9.938 -22.021 1.00 90.50 99 PRO A N 1
ATOM 728 C CA . PRO A 1 99 ? 5.677 -10.442 -21.049 1.00 90.50 99 PRO A CA 1
ATOM 729 C C . PRO A 1 99 ? 6.032 -9.350 -20.038 1.00 90.50 99 PRO A C 1
ATOM 731 O O . PRO A 1 99 ? 6.341 -8.220 -20.415 1.00 90.50 99 PRO A O 1
ATOM 734 N N . ILE A 1 100 ? 6.059 -9.716 -18.762 1.00 93.38 100 ILE A N 1
ATOM 735 C CA . ILE A 1 100 ? 6.589 -8.881 -17.684 1.00 93.38 100 ILE A CA 1
ATOM 736 C C . ILE A 1 100 ? 7.758 -9.592 -17.010 1.00 93.38 100 ILE A C 1
ATOM 738 O O . ILE A 1 100 ? 7.831 -10.822 -16.983 1.00 93.38 100 ILE A O 1
ATOM 742 N N . ARG A 1 101 ? 8.684 -8.810 -16.464 1.00 91.00 101 ARG A N 1
ATOM 743 C CA . ARG A 1 101 ? 9.738 -9.289 -15.571 1.00 91.00 101 ARG A CA 1
ATOM 744 C C . ARG A 1 101 ? 9.441 -8.797 -14.170 1.00 91.00 101 ARG A C 1
ATOM 746 O O . ARG A 1 101 ? 9.311 -7.595 -13.961 1.00 91.00 101 ARG A O 1
ATOM 753 N N . ILE A 1 102 ? 9.316 -9.727 -13.236 1.00 87.31 102 ILE A N 1
ATOM 754 C CA . ILE A 1 102 ? 9.078 -9.423 -11.829 1.00 87.31 102 ILE A CA 1
ATOM 755 C C . ILE A 1 102 ? 10.423 -9.473 -11.129 1.00 87.31 102 ILE A C 1
ATOM 757 O O . ILE A 1 102 ? 11.070 -10.519 -11.118 1.00 87.31 102 ILE A O 1
ATOM 761 N N . GLU A 1 103 ? 10.817 -8.352 -10.539 1.00 73.12 103 GLU A N 1
ATOM 762 C CA . GLU A 1 103 ? 11.992 -8.301 -9.681 1.00 73.12 103 GLU A CA 1
ATOM 763 C C . GLU A 1 103 ? 11.489 -8.305 -8.233 1.00 73.12 103 GLU A C 1
ATOM 765 O O . GLU A 1 103 ? 10.845 -7.340 -7.809 1.00 73.12 103 GLU A O 1
ATOM 770 N N . PRO A 1 104 ? 11.698 -9.387 -7.465 1.00 68.06 104 PRO A N 1
ATOM 771 C CA . PRO A 1 104 ? 11.261 -9.413 -6.080 1.00 68.06 104 PRO A CA 1
ATOM 772 C C . PRO A 1 104 ? 11.957 -8.293 -5.288 1.00 68.06 104 PRO A C 1
ATOM 774 O O . PRO A 1 104 ? 13.135 -8.012 -5.535 1.00 68.06 104 PRO A O 1
ATOM 777 N N . PRO A 1 105 ? 11.274 -7.666 -4.308 1.00 69.25 105 PRO A N 1
ATOM 778 C CA . PRO A 1 105 ? 11.889 -6.641 -3.476 1.00 69.25 105 PRO A CA 1
ATOM 779 C C . PRO A 1 105 ? 13.169 -7.183 -2.841 1.00 69.25 105 PRO A C 1
ATOM 781 O O . PRO A 1 105 ? 13.141 -8.226 -2.181 1.00 69.25 105 PRO A O 1
ATOM 784 N N . ALA A 1 106 ? 14.285 -6.479 -3.034 1.00 66.00 106 ALA A N 1
ATOM 785 C CA . ALA A 1 106 ? 15.561 -6.881 -2.464 1.00 66.00 106 ALA A CA 1
ATOM 786 C C . ALA A 1 106 ? 15.442 -6.956 -0.934 1.00 66.00 106 ALA A C 1
ATOM 788 O O . ALA A 1 106 ? 15.231 -5.952 -0.253 1.00 66.00 106 ALA A O 1
ATOM 789 N N . THR A 1 107 ? 15.571 -8.159 -0.378 1.00 61.97 107 THR A N 1
ATOM 790 C CA . THR A 1 107 ? 15.616 -8.354 1.070 1.00 61.97 107 THR A CA 1
ATOM 791 C C . THR A 1 107 ? 16.995 -7.963 1.574 1.00 61.97 107 THR A C 1
ATOM 793 O O . THR A 1 107 ? 17.956 -8.714 1.412 1.00 61.97 107 THR A O 1
ATOM 796 N N . VAL A 1 108 ? 17.099 -6.793 2.198 1.00 62.59 108 VAL A N 1
ATOM 797 C CA . VAL A 1 108 ? 18.310 -6.402 2.921 1.00 62.59 108 VAL A CA 1
ATOM 798 C C . VAL A 1 108 ? 18.240 -7.005 4.321 1.00 62.59 108 VAL A C 1
ATOM 800 O O . VAL A 1 108 ? 17.336 -6.694 5.097 1.00 62.59 108 VAL A O 1
ATOM 803 N N . ALA A 1 109 ? 19.180 -7.893 4.646 1.00 56.38 109 ALA A N 1
ATOM 804 C CA . ALA A 1 109 ? 19.346 -8.373 6.011 1.00 56.38 109 ALA A CA 1
ATOM 805 C C . ALA A 1 109 ? 19.903 -7.227 6.863 1.00 56.38 109 ALA A C 1
ATOM 807 O O . ALA A 1 109 ? 21.045 -6.811 6.681 1.00 56.38 109 ALA A O 1
ATOM 808 N N . LEU A 1 110 ? 19.087 -6.706 7.779 1.00 59.88 110 LEU A N 1
ATOM 809 C CA . LEU A 1 110 ? 19.541 -5.720 8.754 1.00 59.88 110 LEU A CA 1
ATOM 810 C C . LEU A 1 110 ? 20.563 -6.373 9.690 1.00 59.88 110 LEU A C 1
ATOM 812 O O . LEU A 1 110 ? 20.334 -7.469 10.209 1.00 59.88 110 LEU A O 1
ATOM 816 N N . SER A 1 111 ? 21.684 -5.701 9.937 1.00 64.19 111 SER A N 1
ATOM 817 C CA . SER A 1 111 ? 22.664 -6.168 10.915 1.00 64.19 111 SER A CA 1
ATOM 818 C C . SER A 1 111 ? 22.062 -6.196 12.327 1.00 64.19 111 SER A C 1
ATOM 820 O O . SER A 1 111 ? 21.104 -5.482 12.643 1.00 64.19 111 SER A O 1
ATOM 822 N N . ALA A 1 112 ? 22.655 -6.985 13.229 1.00 63.97 112 ALA A N 1
ATOM 823 C CA . ALA A 1 112 ? 22.248 -7.035 14.640 1.00 63.97 112 ALA A CA 1
ATOM 824 C C . ALA A 1 112 ? 22.268 -5.645 15.319 1.00 63.97 112 ALA A C 1
ATOM 826 O O . ALA A 1 112 ? 21.512 -5.377 16.248 1.00 63.97 112 ALA A O 1
ATOM 827 N N . ARG A 1 113 ? 23.126 -4.735 14.839 1.00 63.16 113 ARG A N 1
ATOM 828 C CA . ARG A 1 113 ? 23.235 -3.362 15.344 1.00 63.16 113 ARG A CA 1
ATOM 829 C C . ARG A 1 113 ? 22.115 -2.463 14.822 1.00 63.16 113 ARG A C 1
ATOM 831 O O . ARG A 1 113 ? 21.587 -1.671 15.593 1.00 63.16 113 ARG A O 1
ATOM 838 N N . GLU A 1 114 ? 21.754 -2.586 13.547 1.00 59.09 114 GLU A N 1
ATOM 839 C CA . GLU A 1 114 ? 20.649 -1.827 12.942 1.00 59.09 114 GLU A CA 1
ATOM 840 C C . GLU A 1 114 ? 19.303 -2.286 13.494 1.00 59.09 114 GLU A C 1
ATOM 842 O O . GLU A 1 114 ? 18.486 -1.455 13.877 1.00 59.09 114 GLU A O 1
ATOM 847 N N . THR A 1 115 ? 19.105 -3.599 13.639 1.00 60.72 115 THR A N 1
ATOM 848 C CA . THR A 1 115 ? 17.928 -4.157 14.321 1.00 60.72 115 THR A CA 1
ATOM 849 C C . THR A 1 115 ? 17.849 -3.700 15.774 1.00 60.72 115 THR A C 1
ATOM 851 O O . THR A 1 115 ? 16.792 -3.242 16.184 1.00 60.72 115 THR A O 1
ATOM 854 N N . ALA A 1 116 ? 18.944 -3.728 16.543 1.00 62.19 116 ALA A N 1
ATOM 855 C CA . ALA A 1 116 ? 18.948 -3.228 17.921 1.00 62.19 116 ALA A CA 1
ATOM 856 C C . ALA A 1 116 ? 18.703 -1.709 18.017 1.00 62.19 116 ALA A C 1
ATOM 858 O O . ALA A 1 116 ? 18.037 -1.252 18.946 1.00 62.19 116 ALA A O 1
ATOM 859 N N . ALA A 1 117 ? 19.222 -0.919 17.072 1.00 62.47 117 ALA A N 1
ATOM 860 C CA . ALA A 1 117 ? 18.973 0.520 17.003 1.00 62.47 117 ALA A CA 1
ATOM 861 C C . ALA A 1 117 ? 17.501 0.819 16.689 1.00 62.47 117 ALA A C 1
ATOM 863 O O . ALA A 1 117 ? 16.901 1.667 17.350 1.00 62.47 117 ALA A O 1
ATOM 864 N N . LEU A 1 118 ? 16.910 0.065 15.757 1.00 61.12 118 LEU A N 1
ATOM 865 C CA . LEU A 1 118 ? 15.485 0.115 15.452 1.00 61.12 118 LEU A CA 1
ATOM 866 C C . LEU A 1 118 ? 14.686 -0.315 16.695 1.00 61.12 118 LEU A C 1
ATOM 868 O O . LEU A 1 118 ? 13.929 0.467 17.248 1.00 61.12 118 LEU A O 1
ATOM 872 N N . GLU A 1 119 ? 14.933 -1.490 17.266 1.00 63.44 119 GLU A N 1
ATOM 873 C CA . GLU A 1 119 ? 14.234 -1.933 18.479 1.00 63.44 119 GLU A CA 1
ATOM 874 C C . GLU A 1 119 ? 14.321 -0.933 19.642 1.00 63.44 119 GLU A C 1
ATOM 876 O O . GLU A 1 119 ? 13.357 -0.789 20.392 1.00 63.44 119 GLU A O 1
ATOM 881 N N . LYS A 1 120 ? 15.445 -0.225 19.798 1.00 60.41 120 LYS A N 1
ATOM 882 C CA . LYS A 1 120 ? 15.609 0.808 20.825 1.00 60.41 120 LYS A CA 1
ATOM 883 C C . LYS A 1 120 ? 14.808 2.075 20.518 1.00 60.41 120 LYS A C 1
ATOM 885 O O . LYS A 1 120 ? 14.185 2.602 21.436 1.00 60.41 120 LYS A O 1
ATOM 890 N N . ALA A 1 121 ? 14.804 2.544 19.270 1.00 60.09 121 ALA A N 1
ATOM 891 C CA . ALA A 1 121 ? 13.987 3.683 18.845 1.00 60.09 121 ALA A CA 1
ATOM 892 C C . ALA A 1 121 ? 12.484 3.384 19.012 1.00 60.09 121 ALA A C 1
ATOM 894 O O . ALA A 1 121 ? 11.736 4.188 19.561 1.00 60.09 121 ALA A O 1
ATOM 895 N N . TRP A 1 122 ? 12.070 2.166 18.659 1.00 57.22 122 TRP A N 1
ATOM 896 C CA . TRP A 1 122 ? 10.673 1.727 18.650 1.00 57.22 122 TRP A CA 1
ATOM 897 C C . TRP A 1 122 ? 10.130 1.271 20.016 1.00 57.22 122 TRP A C 1
ATOM 899 O O . TRP A 1 122 ? 8.920 1.178 20.194 1.00 57.22 122 TRP A O 1
ATOM 909 N N . ARG A 1 123 ? 10.987 1.004 21.013 1.00 57.28 123 ARG A N 1
ATOM 910 C CA . ARG A 1 123 ? 10.554 0.789 22.411 1.00 57.28 123 ARG A CA 1
ATOM 911 C C . ARG A 1 123 ? 10.242 2.094 23.160 1.00 57.28 123 ARG A C 1
ATOM 913 O O . ARG A 1 123 ? 9.735 2.014 24.276 1.00 57.28 123 ARG A O 1
ATOM 920 N N . GLY A 1 124 ? 10.581 3.260 22.600 1.00 52.12 124 GLY A N 1
ATOM 921 C CA . GLY A 1 124 ? 10.503 4.560 23.283 1.00 52.12 124 GLY A CA 1
ATOM 922 C C . GLY A 1 124 ? 9.270 5.408 22.955 1.00 52.12 124 GLY A C 1
ATOM 923 O O . GLY A 1 124 ? 8.813 6.158 23.816 1.00 52.12 124 GLY A O 1
ATOM 924 N N . GLU A 1 125 ? 8.701 5.282 21.756 1.00 51.75 125 GLU A N 1
ATOM 925 C CA . GLU A 1 125 ? 7.437 5.936 21.412 1.00 51.75 125 GLU A CA 1
ATOM 926 C C . GLU A 1 125 ? 6.276 5.039 21.844 1.00 51.75 125 GLU A C 1
ATOM 928 O O . GLU A 1 125 ? 5.971 4.021 21.224 1.00 51.75 125 GLU A O 1
ATOM 933 N N . GLY A 1 126 ? 5.637 5.393 22.962 1.00 55.00 126 GLY A N 1
ATOM 934 C CA . GLY A 1 126 ? 4.372 4.780 23.354 1.00 55.00 126 GLY A CA 1
ATOM 935 C C . GLY A 1 126 ? 3.351 4.853 22.214 1.00 55.00 126 GLY A C 1
ATOM 936 O O . GLY A 1 126 ? 3.396 5.755 21.379 1.00 55.00 126 GLY A O 1
ATOM 937 N N . VAL A 1 127 ? 2.420 3.893 22.183 1.00 58.78 127 VAL A N 1
ATOM 938 C CA . VAL A 1 127 ? 1.311 3.870 21.217 1.00 58.78 127 VAL A CA 1
ATOM 939 C C . VAL A 1 127 ? 0.668 5.264 21.173 1.00 58.78 127 VAL A C 1
ATOM 941 O O . VAL A 1 127 ? 0.270 5.772 22.225 1.00 58.78 127 VAL A O 1
ATOM 944 N N . PRO A 1 128 ? 0.588 5.918 20.001 1.00 69.94 128 PRO A N 1
ATOM 945 C CA . PRO A 1 128 ? 0.184 7.315 19.941 1.00 69.94 128 PRO A CA 1
ATOM 946 C C . PRO A 1 128 ? -1.250 7.482 20.458 1.00 69.94 128 PRO A C 1
ATOM 948 O O . PRO A 1 128 ? -2.099 6.620 20.234 1.00 69.94 128 PRO A O 1
ATOM 951 N N . LEU A 1 129 ? -1.539 8.593 21.148 1.00 73.25 129 LEU A N 1
ATOM 952 C CA . LEU A 1 129 ? -2.816 8.802 21.852 1.00 73.25 129 LEU A CA 1
ATOM 953 C C . LEU A 1 129 ? -4.040 8.601 20.947 1.00 73.25 129 LEU A C 1
ATOM 955 O O . LEU A 1 129 ? -5.034 8.030 21.385 1.00 73.25 129 LEU A O 1
ATOM 959 N N . TYR A 1 130 ? -3.961 8.999 19.674 1.00 77.69 130 TYR A N 1
ATOM 960 C CA . TYR A 1 130 ? -5.046 8.778 18.713 1.00 77.69 130 TYR A CA 1
ATOM 961 C C . TYR A 1 130 ? -5.382 7.288 18.540 1.00 77.69 130 TYR A C 1
ATOM 963 O O . TYR A 1 130 ? -6.542 6.940 18.353 1.00 77.69 130 TYR A O 1
ATOM 971 N N . ARG A 1 131 ? -4.385 6.400 18.625 1.00 75.81 131 ARG A N 1
ATOM 972 C CA . ARG A 1 131 ? -4.547 4.949 18.496 1.00 75.81 131 ARG A CA 1
ATOM 973 C C . ARG A 1 131 ? -5.183 4.369 19.752 1.00 75.81 131 ARG A C 1
ATOM 975 O O . ARG A 1 131 ? -6.093 3.561 19.640 1.00 75.81 131 ARG A O 1
ATOM 982 N N . VAL A 1 132 ? -4.777 4.852 20.927 1.00 79.56 132 VAL A N 1
ATOM 983 C CA . VAL A 1 132 ? -5.424 4.498 22.202 1.00 79.56 132 VAL A CA 1
ATOM 984 C C . VAL A 1 132 ? -6.894 4.924 22.195 1.00 79.56 132 VAL A C 1
ATOM 986 O O . VAL A 1 132 ? -7.765 4.143 22.566 1.00 79.56 132 VAL A O 1
ATOM 989 N N . LEU A 1 133 ? -7.185 6.139 21.722 1.00 80.94 133 LEU A N 1
ATOM 990 C CA . LEU A 1 133 ? -8.553 6.641 21.569 1.00 80.94 133 LEU A CA 1
ATOM 991 C C . LEU A 1 133 ? -9.355 5.831 20.541 1.00 80.94 133 LEU A C 1
ATOM 993 O O . LEU A 1 133 ? -10.527 5.549 20.775 1.00 80.94 133 LEU A O 1
ATOM 997 N N . LEU A 1 134 ? -8.738 5.429 19.429 1.00 81.50 134 LEU A N 1
ATOM 998 C CA . LEU A 1 134 ? -9.391 4.622 18.400 1.00 81.50 134 LEU A CA 1
ATOM 999 C C . LEU A 1 134 ? -9.697 3.205 18.899 1.00 81.50 134 LEU A C 1
ATOM 1001 O O . LEU A 1 134 ? -10.797 2.703 18.683 1.00 81.50 134 LEU A O 1
ATOM 1005 N N . ASP A 1 135 ? -8.766 2.581 19.617 1.00 80.25 135 ASP A N 1
ATOM 1006 C CA . ASP A 1 135 ? -8.968 1.260 20.214 1.00 80.25 135 ASP A CA 1
ATOM 1007 C C . ASP A 1 135 ? -9.998 1.307 21.349 1.00 80.25 135 ASP A C 1
ATOM 1009 O O . ASP A 1 135 ? -10.761 0.355 21.527 1.00 80.25 135 ASP A O 1
ATOM 1013 N N . LEU A 1 136 ? -10.079 2.422 22.081 1.00 84.88 136 LEU A N 1
ATOM 1014 C CA . LEU A 1 136 ? -11.153 2.683 23.038 1.00 84.88 136 LEU A CA 1
ATOM 1015 C C . LEU A 1 136 ? -12.509 2.809 22.330 1.00 84.88 136 LEU A C 1
ATOM 1017 O O . LEU A 1 136 ? -13.479 2.186 22.754 1.00 84.88 136 LEU A O 1
ATOM 1021 N N . HIS A 1 137 ? -12.571 3.576 21.239 1.00 86.00 137 HIS A N 1
ATOM 1022 C CA . HIS A 1 137 ? -13.795 3.788 20.464 1.00 86.00 137 HIS A CA 1
ATOM 1023 C C . HIS A 1 137 ? -14.298 2.500 19.802 1.00 86.00 137 HIS A C 1
ATOM 1025 O O . HIS A 1 137 ? -15.493 2.229 19.792 1.00 86.00 137 HIS A O 1
ATOM 1031 N N . ALA A 1 138 ? -13.383 1.666 19.310 1.00 78.81 138 ALA A N 1
ATOM 1032 C CA . ALA A 1 138 ? -13.698 0.351 18.761 1.00 78.81 138 ALA A CA 1
ATOM 1033 C C . ALA A 1 138 ? -13.990 -0.706 19.846 1.00 78.81 138 ALA A C 1
ATOM 1035 O O . ALA A 1 138 ? -14.182 -1.881 19.528 1.00 78.81 138 ALA A O 1
ATOM 1036 N N . GLY A 1 139 ? -13.925 -0.335 21.132 1.00 79.94 139 GLY A N 1
ATOM 1037 C CA . GLY A 1 139 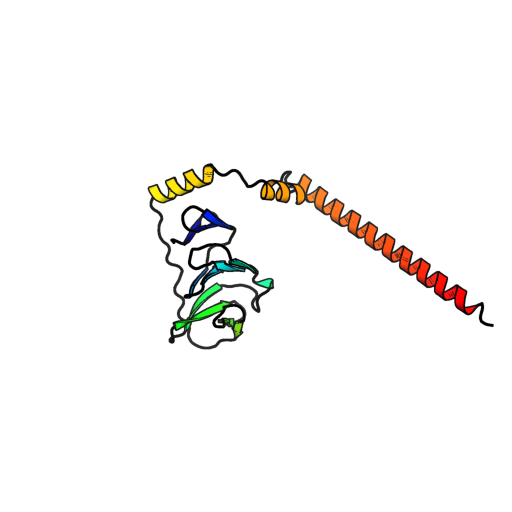? -14.050 -1.254 22.264 1.00 79.94 139 GLY A CA 1
ATOM 1038 C C . GLY A 1 139 ? -12.916 -2.284 22.373 1.00 79.94 139 GLY A C 1
ATOM 1039 O O . GLY A 1 139 ? -12.910 -3.113 23.279 1.00 79.94 139 GLY A O 1
ATOM 1040 N N . ARG A 1 140 ? -11.924 -2.223 21.482 1.00 79.00 140 ARG A N 1
ATOM 1041 C CA . ARG A 1 140 ? -10.822 -3.181 21.354 1.00 79.00 140 ARG A CA 1
ATOM 1042 C C . ARG A 1 140 ? -9.857 -3.110 22.538 1.00 79.00 140 ARG A C 1
ATOM 1044 O O . ARG A 1 140 ? -9.244 -4.117 22.881 1.00 79.00 140 ARG A O 1
ATOM 1051 N N . LEU A 1 141 ? -9.782 -1.954 23.206 1.00 80.00 141 LEU A N 1
ATOM 1052 C CA . LEU A 1 141 ? -8.964 -1.754 24.407 1.00 80.00 141 LEU A CA 1
ATOM 1053 C C . LEU A 1 141 ? -9.383 -2.666 25.575 1.00 80.00 141 LEU A C 1
ATOM 1055 O O . LEU A 1 141 ? -8.539 -3.086 26.360 1.00 80.00 141 LEU A O 1
ATOM 1059 N N . PHE A 1 142 ? -10.670 -3.012 25.668 1.00 77.88 142 PHE A N 1
ATOM 1060 C CA . PHE A 1 142 ? -11.210 -3.900 26.705 1.00 77.88 142 PHE A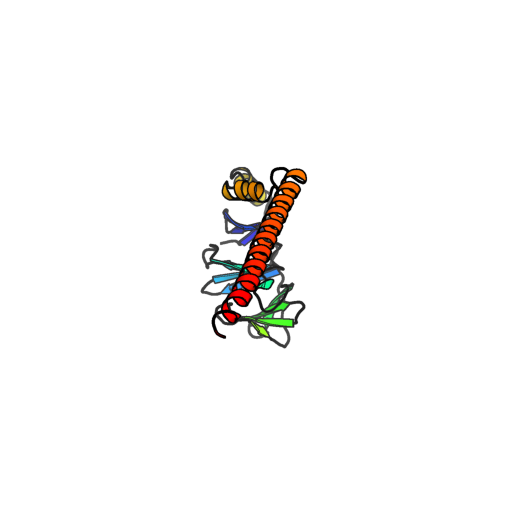 CA 1
ATOM 1061 C C . PHE A 1 142 ? -11.448 -5.331 26.194 1.00 77.88 142 PHE A C 1
ATOM 1063 O O . PHE A 1 142 ? -12.173 -6.109 26.818 1.00 77.88 142 PHE A O 1
ATOM 1070 N N . GLY A 1 143 ? -10.846 -5.689 25.054 1.00 75.69 143 GLY A N 1
ATOM 1071 C CA . GLY A 1 143 ? -10.967 -7.011 24.446 1.00 75.69 143 GLY A CA 1
ATOM 1072 C C . GLY A 1 143 ? -12.397 -7.353 24.016 1.00 75.69 143 GLY A C 1
ATOM 1073 O O . GLY A 1 143 ? -13.169 -6.486 23.610 1.00 75.69 143 GLY A O 1
ATOM 1074 N N . LEU A 1 144 ? -12.754 -8.638 24.112 1.00 74.00 144 LEU A N 1
ATOM 1075 C CA . LEU A 1 144 ? -14.017 -9.190 23.602 1.00 74.00 144 LEU A CA 1
ATOM 1076 C C . LEU A 1 144 ? -15.261 -8.472 24.165 1.00 74.00 144 LEU A C 1
ATOM 1078 O O . LEU A 1 144 ? -16.223 -8.227 23.441 1.00 74.00 144 LEU A O 1
ATOM 1082 N N . THR A 1 145 ? -15.222 -8.103 25.448 1.00 78.56 145 THR A N 1
ATOM 1083 C CA . THR A 1 145 ? -16.326 -7.428 26.144 1.00 78.56 145 THR A CA 1
ATOM 1084 C C . THR A 1 145 ? -16.557 -6.013 25.616 1.00 78.56 145 THR A C 1
ATOM 1086 O O . THR A 1 145 ? -17.702 -5.592 25.468 1.00 78.56 145 THR A O 1
ATOM 1089 N N . GLY A 1 146 ? -15.484 -5.273 25.318 1.00 81.06 146 GLY A N 1
ATOM 1090 C CA . GLY A 1 146 ? -15.599 -3.908 24.807 1.00 81.06 146 GLY A CA 1
ATOM 1091 C C . GLY A 1 146 ? -16.089 -3.872 23.362 1.00 81.06 146 GLY A C 1
ATOM 1092 O O . GLY A 1 146 ? -16.967 -3.072 23.043 1.00 81.06 146 GLY A O 1
ATOM 1093 N N . THR A 1 147 ? -15.596 -4.774 22.508 1.00 80.38 147 THR A N 1
ATOM 1094 C CA . THR A 1 147 ? -16.084 -4.901 21.126 1.00 80.38 147 THR A CA 1
ATOM 1095 C C . THR A 1 147 ? -17.571 -5.269 21.089 1.00 80.38 147 THR A C 1
ATOM 1097 O O . THR A 1 147 ? -18.340 -4.595 20.412 1.00 80.38 147 THR A O 1
ATOM 1100 N N . ALA A 1 148 ? -18.014 -6.236 21.903 1.00 82.31 148 ALA A N 1
ATOM 1101 C CA . ALA A 1 148 ? -19.428 -6.620 21.968 1.00 82.31 148 ALA A CA 1
ATOM 1102 C C . ALA A 1 148 ? -20.352 -5.471 22.421 1.00 82.31 148 ALA A C 1
ATOM 1104 O O . ALA A 1 148 ? -21.478 -5.348 21.938 1.00 82.31 148 ALA A O 1
ATOM 1105 N N . MET A 1 149 ? -19.885 -4.609 23.333 1.00 83.75 149 MET A N 1
ATOM 1106 C CA . MET A 1 149 ? -20.647 -3.437 23.777 1.00 83.75 149 MET A CA 1
ATOM 1107 C C . MET A 1 149 ? -20.813 -2.408 22.649 1.00 83.75 149 MET A C 1
ATOM 1109 O O . MET A 1 149 ? -21.899 -1.853 22.488 1.00 83.75 149 MET A O 1
ATOM 1113 N N . MET A 1 150 ? -19.760 -2.170 21.860 1.00 87.69 150 MET A N 1
ATOM 1114 C CA . MET A 1 150 ? -19.804 -1.249 20.719 1.00 87.69 150 MET A CA 1
ATOM 1115 C C . MET A 1 150 ? -20.700 -1.776 19.588 1.00 87.69 150 MET A C 1
ATOM 1117 O O . MET A 1 150 ? -21.461 -1.024 18.981 1.00 87.69 150 MET A O 1
ATOM 1121 N N . ASP A 1 151 ? -20.687 -3.084 19.346 1.00 86.69 151 ASP A N 1
ATOM 1122 C CA . ASP A 1 151 ? -21.604 -3.694 18.381 1.00 86.69 151 ASP A CA 1
ATOM 1123 C C . ASP A 1 151 ? -23.067 -3.531 18.831 1.00 86.69 151 ASP A C 1
ATOM 1125 O O . ASP A 1 151 ? -23.954 -3.229 18.028 1.00 86.69 151 ASP A O 1
ATOM 1129 N N . LEU A 1 152 ? -23.336 -3.648 20.135 1.00 91.12 152 LEU A N 1
ATOM 1130 C CA . LEU A 1 152 ? -24.679 -3.484 20.690 1.00 91.12 152 LEU A CA 1
ATOM 1131 C C . LEU A 1 152 ? -25.184 -2.035 20.597 1.00 91.12 152 LEU A C 1
ATOM 1133 O O . LEU A 1 152 ? -26.363 -1.818 20.301 1.00 91.12 152 LEU A O 1
ATOM 1137 N N . THR A 1 153 ? -24.314 -1.038 20.798 1.00 91.31 153 THR A N 1
ATOM 1138 C CA . THR A 1 153 ? -24.686 0.374 20.601 1.00 91.31 153 THR A CA 1
ATOM 1139 C C . THR A 1 153 ? -24.992 0.669 19.135 1.00 91.31 153 THR A C 1
ATOM 1141 O O . THR A 1 153 ? -25.988 1.341 18.853 1.00 91.31 153 THR A O 1
ATOM 1144 N N . ALA A 1 154 ? -24.219 0.112 18.196 1.00 91.12 154 ALA A N 1
ATOM 1145 C CA . ALA A 1 154 ? -24.491 0.233 16.765 1.00 91.12 154 ALA A CA 1
ATOM 1146 C C . ALA A 1 154 ? -25.870 -0.347 16.392 1.00 91.12 154 ALA A C 1
ATOM 1148 O O . ALA A 1 154 ? -26.658 0.310 15.704 1.00 91.12 154 ALA A O 1
ATOM 1149 N N . VAL A 1 155 ? -26.212 -1.532 16.912 1.00 94.81 155 VAL A N 1
ATOM 1150 C CA . VAL A 1 155 ? -27.531 -2.157 16.704 1.00 94.81 155 VAL A CA 1
ATOM 1151 C C . VAL A 1 155 ? -28.660 -1.316 17.312 1.00 94.81 155 VAL A C 1
ATOM 1153 O O . VAL A 1 155 ? -29.699 -1.127 16.677 1.00 94.81 155 VAL A O 1
ATOM 1156 N N . ALA A 1 156 ? -28.473 -0.764 18.513 1.00 94.19 156 ALA A N 1
ATOM 1157 C CA . ALA A 1 156 ? -29.482 0.076 19.158 1.00 94.19 156 ALA A CA 1
ATOM 1158 C C . ALA A 1 156 ? -29.784 1.350 18.348 1.00 94.19 156 ALA A C 1
ATOM 1160 O O . ALA A 1 156 ? -30.951 1.707 18.161 1.00 94.19 156 ALA A O 1
ATOM 1161 N N . ILE A 1 157 ? -28.747 2.009 17.821 1.00 95.06 157 ILE A N 1
ATOM 1162 C CA . ILE A 1 157 ? -28.898 3.185 16.953 1.00 95.06 157 ILE A CA 1
ATOM 1163 C C . ILE A 1 157 ? -29.636 2.806 15.666 1.00 95.06 157 ILE A C 1
ATOM 1165 O O . ILE A 1 157 ? -30.557 3.516 15.258 1.00 95.06 157 ILE A O 1
ATOM 1169 N N . LEU A 1 158 ? -29.298 1.667 15.058 1.00 95.38 158 LEU A N 1
ATOM 1170 C CA . LEU A 1 158 ? -29.977 1.181 13.857 1.00 95.38 158 LEU A CA 1
ATOM 1171 C C . LEU A 1 158 ? -31.483 0.982 14.096 1.00 95.38 158 LEU A C 1
ATOM 1173 O O . LEU A 1 158 ? -32.306 1.435 13.298 1.00 95.38 158 LEU A O 1
ATOM 1177 N N . LEU A 1 159 ? -31.859 0.370 15.221 1.00 95.50 159 LEU A N 1
ATOM 1178 C CA . LEU A 1 159 ? -33.263 0.184 15.596 1.00 95.50 159 LEU A CA 1
ATOM 1179 C C . LEU A 1 159 ? -33.988 1.517 15.822 1.00 95.50 159 LEU A C 1
ATOM 1181 O O . LEU A 1 159 ? -35.134 1.677 15.392 1.00 95.50 159 LEU A O 1
ATOM 1185 N N . LEU A 1 160 ? -33.326 2.491 16.454 1.00 94.44 160 LEU A N 1
ATOM 1186 C CA . LEU A 1 160 ? -33.877 3.834 16.650 1.00 94.44 160 LEU A CA 1
ATOM 1187 C C . LEU A 1 160 ? -34.148 4.539 15.316 1.00 94.44 160 LEU A C 1
ATOM 1189 O O . LEU A 1 160 ? -35.229 5.105 15.134 1.00 94.44 160 LEU A O 1
ATOM 1193 N N . VAL A 1 161 ? -33.212 4.457 14.369 1.00 96.06 161 VAL A N 1
ATOM 1194 C CA . VAL A 1 161 ? -33.366 5.035 13.025 1.00 96.06 161 VAL A CA 1
ATOM 1195 C C . VAL A 1 161 ? -34.546 4.395 12.289 1.00 96.06 161 VAL A C 1
ATOM 1197 O O . VAL A 1 161 ? -35.398 5.111 11.755 1.00 96.06 161 VAL A O 1
ATOM 1200 N N . ILE A 1 162 ? -34.658 3.062 12.315 1.00 95.19 162 ILE A N 1
ATOM 1201 C CA . ILE A 1 162 ? -35.770 2.331 11.683 1.00 95.19 162 ILE A CA 1
ATOM 1202 C C . ILE A 1 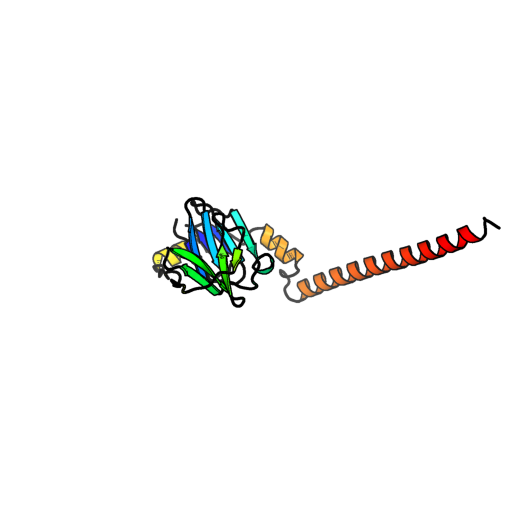162 ? -37.115 2.736 12.302 1.00 95.19 162 ILE A C 1
ATOM 1204 O O . ILE A 1 162 ? -38.082 2.988 11.579 1.00 95.19 162 ILE A O 1
ATOM 1208 N N . SER A 1 163 ? -37.182 2.839 13.631 1.00 91.62 163 SER A N 1
ATOM 1209 C CA . SER A 1 163 ? -38.393 3.246 14.353 1.00 91.62 163 SER A CA 1
ATOM 1210 C C . SER A 1 163 ? -38.839 4.663 13.975 1.00 91.62 163 SER A C 1
ATOM 1212 O O . SER A 1 163 ? -40.006 4.883 13.630 1.00 91.62 163 SER A O 1
ATOM 1214 N N . GLY A 1 164 ? -37.901 5.617 13.959 1.00 89.56 164 GLY A N 1
ATOM 1215 C CA . GLY A 1 164 ? -38.167 6.995 13.546 1.00 89.56 164 GLY A CA 1
ATOM 1216 C C . GLY A 1 164 ? -38.678 7.080 12.106 1.00 89.56 164 GLY A C 1
ATOM 1217 O O . GLY A 1 164 ? -39.685 7.741 11.833 1.00 89.56 164 GLY A O 1
ATOM 1218 N N . PHE A 1 165 ? -38.044 6.340 11.195 1.00 92.06 165 PHE A N 1
ATOM 1219 C CA . PHE A 1 165 ? -38.433 6.290 9.788 1.00 92.06 165 PHE A CA 1
ATOM 1220 C C . PHE A 1 165 ? -39.828 5.677 9.584 1.00 92.06 165 PHE A C 1
ATOM 1222 O O . PHE A 1 165 ? -40.672 6.251 8.889 1.00 92.06 165 PHE A O 1
ATOM 1229 N N . ALA A 1 166 ? -40.125 4.557 10.249 1.00 88.50 166 ALA A N 1
ATOM 1230 C CA . ALA A 1 166 ? -41.439 3.917 10.195 1.00 88.50 166 ALA A CA 1
ATOM 1231 C C . ALA A 1 166 ? -42.553 4.838 10.729 1.00 88.50 166 ALA A C 1
ATOM 1233 O O . ALA A 1 166 ? -43.641 4.919 10.146 1.00 88.50 166 ALA A O 1
ATOM 1234 N N . GLY A 1 167 ? -42.276 5.577 11.810 1.00 86.25 167 GLY A N 1
ATOM 1235 C CA . GLY A 1 167 ? -43.185 6.584 12.358 1.00 86.25 167 GLY A CA 1
ATOM 1236 C C . GLY A 1 167 ? -43.483 7.715 11.369 1.00 86.25 167 GLY A C 1
ATOM 1237 O O . GLY A 1 167 ? -44.650 8.080 11.182 1.00 86.25 167 GLY A O 1
ATOM 1238 N N . TRP A 1 168 ? -42.454 8.226 10.688 1.00 86.94 168 TRP A N 1
ATOM 1239 C CA . TRP A 1 168 ? -42.592 9.267 9.667 1.00 86.94 168 TRP A CA 1
ATOM 1240 C C . TRP A 1 168 ? -43.422 8.809 8.457 1.00 86.94 168 TRP A C 1
ATOM 1242 O O . TRP A 1 168 ? -44.337 9.522 8.032 1.00 86.94 168 TRP A O 1
ATOM 1252 N N . LEU A 1 169 ? -43.186 7.596 7.945 1.00 84.50 169 LEU A N 1
ATOM 1253 C CA . LEU A 1 169 ? -43.965 7.025 6.837 1.00 84.50 169 LEU A CA 1
ATOM 1254 C C . LEU A 1 169 ? -45.444 6.858 7.189 1.00 84.50 169 LEU A C 1
ATOM 1256 O O . LEU A 1 169 ? -46.324 7.168 6.380 1.00 84.50 169 LEU A O 1
ATOM 1260 N N . ARG A 1 170 ? -45.736 6.387 8.405 1.00 79.44 170 ARG A N 1
ATOM 1261 C CA . ARG A 1 170 ? -47.113 6.198 8.875 1.00 79.44 170 ARG A CA 1
ATOM 1262 C C . ARG A 1 170 ? -47.849 7.534 9.015 1.00 79.44 170 ARG A C 1
ATOM 1264 O O . ARG A 1 170 ? -48.993 7.641 8.579 1.00 79.44 170 ARG A O 1
ATOM 1271 N N . LYS A 1 171 ? -47.184 8.568 9.548 1.00 76.25 171 LYS A N 1
ATOM 1272 C CA . LYS A 1 171 ? -47.745 9.927 9.663 1.00 76.25 171 LYS A CA 1
ATOM 1273 C C . LYS A 1 171 ? -47.970 10.580 8.293 1.00 76.25 171 LYS A C 1
ATOM 1275 O O . LYS A 1 171 ? -49.015 11.185 8.069 1.00 76.25 171 LYS A O 1
ATOM 1280 N N . SER A 1 172 ? -47.041 10.403 7.355 1.00 71.19 172 SER A N 1
ATOM 1281 C CA . SER A 1 172 ? -47.150 10.962 5.998 1.00 71.19 172 SER A CA 1
ATOM 1282 C C . SER A 1 172 ? -48.285 10.318 5.189 1.00 71.19 172 SER A C 1
ATOM 1284 O O . SER A 1 172 ? -49.016 11.013 4.484 1.00 71.19 172 SER A O 1
ATOM 1286 N N . ARG A 1 173 ? -48.515 9.005 5.352 1.00 65.31 173 ARG A N 1
ATOM 1287 C CA . ARG A 1 173 ? -49.660 8.299 4.745 1.00 65.31 173 ARG A CA 1
ATOM 1288 C C . ARG A 1 173 ? -51.011 8.730 5.327 1.00 65.31 173 ARG A C 1
ATOM 1290 O O . ARG A 1 173 ? -51.976 8.850 4.577 1.00 65.31 173 ARG A O 1
ATOM 1297 N N . ALA A 1 174 ? -51.082 9.004 6.631 1.00 63.44 174 ALA A N 1
ATOM 1298 C CA . ALA A 1 174 ? -52.303 9.498 7.271 1.00 63.44 174 ALA A CA 1
ATOM 1299 C C . ALA A 1 174 ? -52.676 10.921 6.804 1.00 63.44 174 ALA A C 1
ATOM 1301 O O . ALA A 1 174 ? -53.842 11.189 6.518 1.00 63.44 174 ALA A O 1
ATOM 1302 N N . ASN A 1 175 ? -51.690 11.808 6.630 1.00 58.06 175 ASN A N 1
ATOM 1303 C CA . ASN A 1 175 ? -51.929 13.174 6.152 1.00 58.06 175 ASN A CA 1
ATOM 1304 C C . ASN A 1 175 ? -52.350 13.242 4.668 1.00 58.06 175 ASN A C 1
ATOM 1306 O O . ASN A 1 175 ? -53.133 14.116 4.300 1.00 58.06 175 ASN A O 1
ATOM 1310 N N . GLY A 1 176 ? -51.917 12.300 3.821 1.00 54.72 176 GLY A N 1
ATOM 1311 C CA . GLY A 1 176 ? -52.373 12.207 2.424 1.00 54.72 176 GLY A CA 1
ATOM 1312 C C . GLY A 1 176 ? -53.843 11.784 2.263 1.00 54.72 176 GLY A C 1
ATOM 1313 O O . GLY A 1 176 ? -54.474 12.105 1.258 1.00 54.72 176 GLY A O 1
ATOM 1314 N N . SER A 1 177 ? -54.422 11.109 3.264 1.00 53.09 177 SER A N 1
ATOM 1315 C CA . SER A 1 177 ? -55.839 10.715 3.265 1.00 53.09 177 SER A CA 1
ATOM 1316 C C . SER A 1 177 ? -56.786 11.846 3.686 1.00 53.09 177 SER A C 1
ATOM 1318 O O . SER A 1 177 ? -57.965 11.797 3.332 1.00 53.09 177 SER A O 1
ATOM 1320 N N . GLY A 1 178 ? -56.310 12.842 4.441 1.00 50.22 178 GLY A N 1
ATOM 1321 C CA . GLY A 1 178 ? -57.133 13.968 4.903 1.00 50.22 178 GLY A CA 1
ATOM 1322 C C . GLY A 1 178 ? -57.449 14.976 3.795 1.00 50.22 178 GLY A C 1
ATOM 1323 O O . GLY A 1 178 ? -58.552 15.511 3.738 1.00 50.22 178 GLY A O 1
ATOM 1324 N N . ASN A 1 179 ? -56.524 15.167 2.849 1.00 51.28 179 ASN A N 1
ATOM 1325 C CA . ASN A 1 179 ? -56.646 16.202 1.819 1.00 51.28 179 ASN A CA 1
ATOM 1326 C C . ASN A 1 179 ? -57.579 15.830 0.646 1.00 51.28 179 ASN A C 1
ATOM 1328 O O . ASN A 1 179 ? -57.868 16.668 -0.199 1.00 51.28 179 ASN A O 1
ATOM 1332 N N . ARG A 1 180 ? -58.079 14.584 0.584 1.00 53.31 180 ARG A N 1
ATOM 1333 C CA . ARG A 1 180 ? -59.061 14.144 -0.433 1.00 53.31 180 ARG A CA 1
ATOM 1334 C C . ARG A 1 180 ? -60.519 14.356 -0.011 1.00 53.31 180 ARG A C 1
ATOM 1336 O O . ARG A 1 180 ? -61.394 14.239 -0.857 1.00 53.31 180 ARG A O 1
ATOM 1343 N N . LYS A 1 181 ? -60.791 14.661 1.266 1.00 52.53 181 LYS A N 1
ATOM 1344 C CA . LYS A 1 181 ? -62.159 14.900 1.773 1.00 52.53 181 LYS A CA 1
ATOM 1345 C C . LYS A 1 181 ? -62.567 16.378 1.822 1.00 52.53 181 LYS A C 1
ATOM 1347 O O . LYS A 1 181 ? -63.733 16.653 2.050 1.00 52.53 181 LYS A O 1
ATOM 1352 N N . ALA A 1 182 ? -61.639 17.309 1.598 1.00 52.38 182 ALA A N 1
ATOM 1353 C CA . ALA A 1 182 ? -61.915 18.751 1.591 1.00 52.38 182 ALA A CA 1
ATOM 1354 C C . ALA A 1 182 ? -62.184 19.328 0.183 1.00 52.38 182 ALA A C 1
ATOM 1356 O O . ALA A 1 182 ? -62.384 20.530 0.050 1.00 52.38 182 ALA A O 1
ATOM 1357 N N . ALA A 1 183 ? -62.167 18.490 -0.861 1.00 53.41 183 ALA A N 1
ATOM 1358 C CA . ALA A 1 183 ? -62.328 18.897 -2.261 1.00 53.41 183 ALA A CA 1
ATOM 1359 C C . ALA A 1 183 ? -63.584 18.305 -2.943 1.00 53.41 183 ALA A C 1
ATOM 1361 O O . ALA A 1 183 ? -63.618 18.244 -4.170 1.00 53.41 183 ALA A O 1
ATOM 1362 N N . SER A 1 184 ? -64.585 17.844 -2.176 1.00 44.81 184 SER A N 1
ATOM 1363 C CA . SER A 1 184 ? -65.896 17.421 -2.706 1.00 44.81 184 SER A CA 1
ATOM 1364 C C . SER A 1 184 ? -67.015 18.289 -2.160 1.00 44.81 184 SER A C 1
ATOM 1366 O O . SER A 1 184 ? -67.041 18.412 -0.914 1.00 44.81 184 SER A O 1
#

Nearest PDB structures (foldseek):
  7mq8-assembly1_LT  TM=5.889E-01  e=1.620E-01  Homo sapiens
  4czv-assembly2_B  TM=5.419E-01  e=1.712E-01  Neurospora crassa
  3ott-assembly1_B  TM=4.642E-01  e=8.808E-02  Bacteroides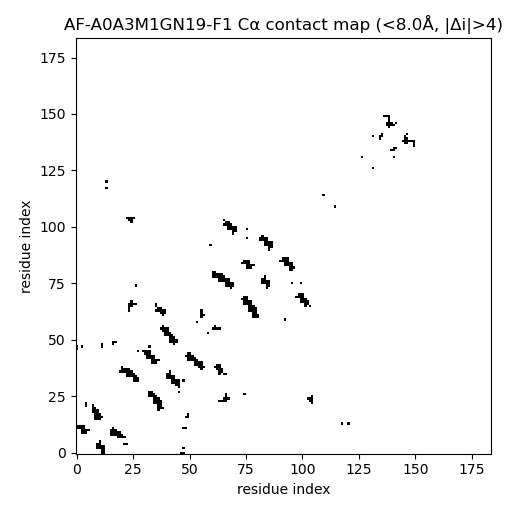 thetaiotaomicron
  3va6-assembly3_B  TM=5.107E-01  e=1.712E-01  Bacteroides thetaiotaomicron
  8hmf-assembly1_D  TM=4.944E-01  e=4.906E-01  Tetrahymena thermophila

Solvent-accessible surface area (backbone atoms only — not comparable to full-atom values): 10550 Å² total; per-residue (Å²): 121,60,79,43,81,54,98,50,26,36,26,40,74,91,44,77,69,45,78,41,68,75,68,34,19,74,48,79,54,96,78,28,30,43,39,34,20,42,58,28,42,37,36,21,36,70,85,57,46,75,72,50,74,48,49,17,87,81,47,102,43,82,36,44,67,34,36,25,23,35,94,88,63,51,59,30,38,36,32,95,86,44,37,31,28,54,48,97,82,66,81,50,70,44,84,48,86,77,75,66,48,71,60,73,65,84,82,76,82,73,48,77,65,56,50,49,51,47,53,54,59,64,73,66,62,67,84,54,67,71,55,55,50,47,31,49,68,56,11,53,71,62,40,76,66,26,32,54,51,45,52,50,51,54,50,52,51,52,52,51,51,52,52,54,51,54,52,50,53,54,52,53,55,56,57,64,61,58,68,69,69,78,77,117

Secondary structure (DSSP, 8-state):
--EEEETTEEEETTEEEEE-SPPSEEEE-SS-EEEEETTEEEEE-TT--EEEEEEGGGSSSS---EEEE-TT--EEEEETTEEEEE-TTSS-EEEE-S--EE---------HHHHHHHHHHHTTSPPPHHHHHHHHHTTGGGHHHHHHHHHHHHHHHHHHHHHHHHHHHHHHHHHHHHTTSS--